Protein AF-A0A8S1DEF3-F1 (afdb_monomer)

Nearest PDB structures (foldseek):
  5ub5-assembly1_A  TM=9.693E-01  e=1.021E-21  Homo sapiens
  5f87-assembly3_C  TM=9.784E-01  e=9.585E-20  Drosophila melanogaster

Mean predicted aligned error: 12.27 Å

InterPro domains:
  IPR006598 Glycosyl transferase CAP10 domain [PF05686] (57-212)
  IPR006598 Glycosyl transferase CAP10 domain [SM00672] (93-220)
  IPR051091 Protein O-Glucosyltransferase/Glycosyltransferase 90 [PTHR12203] (59-214)

Organism: NCBI:txid197152

Solvent-accessible surface area (backbone atoms only — not comparable to full-atom values): 13827 Å² total; per-residue (Å²): 140,87,81,90,88,88,79,89,82,85,79,80,74,74,80,76,71,79,81,70,93,66,95,72,88,79,83,82,79,81,92,79,94,74,87,79,80,84,75,82,94,71,74,60,65,69,52,49,52,57,45,53,59,48,53,76,56,30,38,45,36,36,32,53,90,47,40,81,46,64,55,89,76,60,97,48,58,49,32,52,52,20,44,45,60,53,49,66,71,48,26,78,81,46,71,73,46,72,49,29,41,30,80,62,89,68,61,75,24,48,59,96,48,75,89,42,86,35,33,19,57,49,78,61,93,60,39,52,40,41,75,45,87,54,24,33,54,51,22,41,29,70,64,42,92,95,28,76,80,20,37,37,40,40,75,57,50,52,51,56,50,50,58,51,45,68,76,48,44,77,91,74,49,74,91,45,50,77,46,80,45,52,84,87,54,75,86,54,48,66,57,35,53,44,13,73,78,37,57,79,56,24,50,34,50,78,45,87,55,98,82,68,84,72,88,77,82,75,81,131

Sequence (220 aa):
MGQVSAADGGSTRCVRAVSCFGQLLVVPPGRGQGRPAALPRRNLQGNAQRCRTKLLRGTKYQIIGHKVYRQKECMFPGRCSGIEHYLKKVAKKLPDLEMVVNVRDWPQALKRFDRLPVLSFSKTSDYWDISYPAWAFWEGGPAIQLYPRGLGRWGELRRSLQDAAQRWPWDAKHRRAFFRGSRTSAERDALVLLSRARSDLVDAAYTKNQAWKSPKVGTP

Structure (mmCIF, N/CA/C/O backbone):
data_AF-A0A8S1DEF3-F1
#
_entry.id   AF-A0A8S1DEF3-F1
#
loop_
_atom_site.group_PDB
_atom_site.id
_atom_site.type_symbol
_atom_site.label_atom_id
_atom_site.label_alt_id
_atom_site.label_comp_id
_atom_site.label_asym_id
_atom_site.label_entity_id
_atom_site.label_seq_id
_atom_site.pdbx_PDB_ins_code
_atom_site.Cartn_x
_atom_site.Cartn_y
_atom_site.Cartn_z
_atom_site.occupancy
_atom_site.B_iso_or_equiv
_atom_site.auth_seq_id
_atom_site.auth_comp_id
_atom_site.auth_asym_id
_atom_site.auth_atom_id
_atom_site.pdbx_PDB_model_num
ATOM 1 N N . MET A 1 1 ? -54.244 -34.108 9.797 1.00 33.00 1 MET A N 1
ATOM 2 C CA . MET A 1 1 ? -53.210 -34.892 9.080 1.00 33.00 1 MET A CA 1
ATOM 3 C C . MET A 1 1 ? -52.303 -33.895 8.367 1.00 33.00 1 MET A C 1
ATOM 5 O O . MET A 1 1 ? -52.847 -33.085 7.643 1.00 33.00 1 MET A O 1
ATOM 9 N N . GLY A 1 2 ? -50.993 -33.782 8.549 1.00 30.97 2 GLY A N 1
ATOM 10 C CA . GLY A 1 2 ? -50.013 -34.487 9.368 1.00 30.97 2 GLY A CA 1
ATOM 11 C C . GLY A 1 2 ? -48.854 -33.534 9.719 1.00 30.97 2 GLY A C 1
ATOM 12 O O . GLY A 1 2 ? -48.809 -32.393 9.268 1.00 30.97 2 GLY A O 1
ATOM 13 N N . GLN A 1 3 ? -47.985 -34.017 10.598 1.00 23.62 3 GLN A N 1
ATOM 14 C CA . GLN A 1 3 ? -46.931 -33.335 11.354 1.00 23.62 3 GLN A CA 1
ATOM 15 C C . GLN A 1 3 ? -45.562 -33.273 10.634 1.00 23.62 3 GLN A C 1
ATOM 17 O O . GLN A 1 3 ? -45.260 -34.186 9.879 1.00 23.62 3 GLN A O 1
ATOM 22 N N . VAL A 1 4 ? -44.749 -32.256 11.009 1.00 25.66 4 VAL A N 1
ATOM 23 C CA . VAL A 1 4 ? -43.276 -32.244 11.292 1.00 25.66 4 VAL A CA 1
ATOM 24 C C . VAL A 1 4 ? -42.331 -32.637 10.121 1.00 25.66 4 VAL A C 1
ATOM 26 O O . VAL A 1 4 ? -42.489 -33.672 9.501 1.00 25.66 4 VAL A O 1
ATOM 29 N N . SER A 1 5 ? -41.309 -31.856 9.736 1.00 25.52 5 SER A N 1
ATOM 30 C CA . SER A 1 5 ? -40.072 -31.638 10.507 1.00 25.52 5 SER A CA 1
ATOM 31 C C . SER A 1 5 ? -39.182 -30.507 9.965 1.00 25.52 5 SER A C 1
ATOM 33 O O . SER A 1 5 ? -39.206 -30.181 8.781 1.00 25.52 5 SER A O 1
ATOM 35 N N . ALA A 1 6 ? -38.366 -29.963 10.869 1.00 27.77 6 ALA A N 1
ATOM 36 C CA . ALA A 1 6 ? -37.353 -28.931 10.676 1.00 27.77 6 ALA A CA 1
ATOM 37 C C . ALA A 1 6 ? -35.950 -29.514 10.395 1.00 27.77 6 ALA A C 1
ATOM 39 O O . ALA A 1 6 ? -35.641 -30.620 10.831 1.00 27.77 6 ALA A O 1
ATOM 40 N N . ALA A 1 7 ? -35.092 -28.712 9.756 1.00 26.00 7 ALA A N 1
ATOM 41 C CA . ALA A 1 7 ? -33.627 -28.700 9.903 1.00 26.00 7 ALA A CA 1
ATOM 42 C C . ALA A 1 7 ? -33.130 -27.317 9.416 1.00 26.00 7 ALA A C 1
ATOM 44 O O . ALA A 1 7 ? -33.398 -26.936 8.281 1.00 26.00 7 ALA A O 1
ATOM 45 N N . ASP A 1 8 ? -32.739 -26.416 10.326 1.00 26.48 8 ASP A N 1
ATOM 46 C CA . ASP A 1 8 ? -31.346 -26.091 10.710 1.00 26.48 8 ASP A CA 1
ATOM 47 C C . ASP A 1 8 ? -30.481 -25.569 9.541 1.00 26.48 8 ASP A C 1
ATOM 49 O O . ASP A 1 8 ? -30.391 -26.185 8.492 1.00 26.48 8 ASP A O 1
ATOM 53 N N . GLY A 1 9 ? -29.759 -24.450 9.596 1.00 27.89 9 GLY A N 1
ATOM 54 C CA . GLY A 1 9 ? -29.326 -23.616 10.711 1.00 27.89 9 GLY A CA 1
ATOM 55 C C . GLY A 1 9 ? -28.159 -22.750 10.212 1.00 27.89 9 GLY A C 1
ATOM 56 O O . GLY A 1 9 ? -26.991 -23.083 10.390 1.00 27.89 9 GLY A O 1
ATOM 57 N N . GLY A 1 10 ? -28.456 -21.640 9.530 1.00 26.00 10 GLY A N 1
ATOM 58 C CA . GLY A 1 10 ? -27.458 -20.698 9.007 1.00 26.00 10 GLY A CA 1
ATOM 59 C C . GLY A 1 10 ? -27.145 -19.585 10.005 1.00 26.00 10 GLY A C 1
ATOM 60 O O . GLY A 1 10 ? -27.584 -18.452 9.835 1.00 26.00 10 GLY A O 1
ATOM 61 N N . SER A 1 11 ? -26.412 -19.896 11.077 1.00 28.06 11 SER A N 1
ATOM 62 C CA . SER A 1 11 ? -25.974 -18.890 12.052 1.00 28.06 11 SER A CA 1
ATOM 63 C C . SER A 1 11 ? -24.926 -17.958 11.433 1.00 28.06 11 SER A C 1
ATOM 65 O O . SER A 1 11 ? -23.735 -18.278 11.375 1.00 28.06 11 SER A O 1
ATOM 67 N N . THR A 1 12 ? -25.353 -16.765 11.020 1.00 27.52 12 THR A N 1
ATOM 68 C CA . THR A 1 12 ? -24.474 -15.611 10.803 1.00 27.52 12 THR A CA 1
ATOM 69 C C . THR A 1 12 ? -23.837 -15.253 12.145 1.00 27.52 12 THR A C 1
ATOM 71 O O . THR A 1 12 ? -24.370 -14.461 12.923 1.00 27.52 12 THR A O 1
ATOM 74 N N . ARG A 1 13 ? -22.704 -15.883 12.478 1.00 26.70 13 ARG A N 1
ATOM 75 C CA . ARG A 1 13 ? -21.939 -15.551 13.685 1.00 26.70 13 ARG A CA 1
ATOM 76 C C . ARG A 1 13 ? -21.392 -14.136 13.544 1.00 26.70 13 ARG A C 1
ATOM 78 O O . ARG A 1 13 ? -20.306 -13.921 13.008 1.00 26.70 13 ARG A O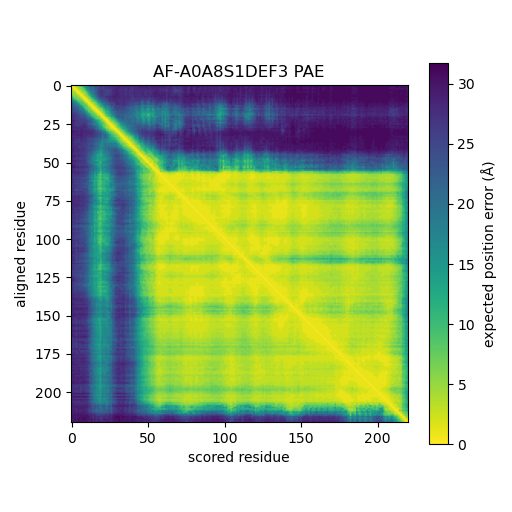 1
ATOM 85 N N . CYS A 1 14 ? -22.136 -13.176 14.084 1.00 23.80 14 CYS A N 1
ATOM 86 C CA . CYS A 1 14 ? -21.617 -11.876 14.469 1.00 23.80 14 CYS A CA 1
ATOM 87 C C . CYS A 1 14 ? -20.378 -12.129 15.337 1.00 23.80 14 CYS A C 1
ATOM 89 O O . CYS A 1 14 ? -20.470 -12.720 16.416 1.00 23.80 14 CYS A O 1
ATOM 91 N N . VAL A 1 15 ? -19.201 -11.737 14.851 1.00 28.67 15 VAL A N 1
ATOM 92 C CA . VAL A 1 15 ? -17.966 -11.793 15.633 1.00 28.67 15 VAL A CA 1
ATOM 93 C C . VAL A 1 15 ? -18.151 -10.834 16.808 1.00 28.67 15 VAL A C 1
ATOM 95 O O . VAL A 1 15 ? -17.972 -9.629 16.665 1.00 28.67 15 VAL A O 1
ATOM 98 N N . ARG A 1 16 ? -18.557 -11.352 17.975 1.00 26.27 16 ARG A N 1
ATOM 99 C CA . ARG A 1 16 ? -18.577 -10.581 19.223 1.00 26.27 16 ARG A CA 1
ATOM 100 C C . ARG A 1 16 ? -17.136 -10.188 19.539 1.00 26.27 16 ARG A C 1
ATOM 102 O O . ARG A 1 16 ? -16.334 -11.018 19.968 1.00 26.27 16 ARG A O 1
ATOM 109 N N . ALA A 1 17 ? -16.799 -8.925 19.293 1.00 35.16 17 ALA A N 1
ATOM 110 C CA . ALA A 1 17 ? -15.569 -8.331 19.781 1.00 35.16 17 ALA A CA 1
ATOM 111 C C . ALA A 1 17 ? -15.621 -8.353 21.315 1.00 35.16 17 ALA A C 1
ATOM 113 O O . ALA A 1 17 ? -16.442 -7.683 21.936 1.00 35.16 17 ALA A O 1
ATOM 114 N N . VAL A 1 18 ? -14.783 -9.186 21.933 1.00 39.06 18 VAL A N 1
ATOM 115 C CA . VAL A 1 18 ? -14.575 -9.161 23.384 1.00 39.06 18 VAL A CA 1
ATOM 116 C C . VAL A 1 18 ? -13.948 -7.809 23.711 1.00 39.06 18 VAL A C 1
ATOM 118 O O . VAL A 1 18 ? -12.804 -7.565 23.327 1.00 39.06 18 VAL A O 1
ATOM 121 N N . SER A 1 19 ? -14.720 -6.934 24.357 1.00 41.88 19 SER A N 1
ATOM 122 C CA . SER A 1 19 ? -14.259 -5.621 24.799 1.00 41.88 19 SER A CA 1
ATOM 123 C C . SER A 1 19 ? -13.164 -5.785 25.851 1.00 41.88 19 SER A C 1
ATOM 125 O O . SER A 1 19 ? -13.357 -6.442 26.876 1.00 41.88 19 SER A O 1
ATOM 127 N N . CYS A 1 20 ? -12.000 -5.205 25.576 1.00 47.12 20 CYS A N 1
ATOM 128 C CA . CYS A 1 20 ? -10.849 -5.205 26.461 1.00 47.12 20 CYS A CA 1
ATOM 129 C C . CYS A 1 20 ? -10.747 -3.819 27.111 1.00 47.12 20 CYS A C 1
ATOM 131 O O . CYS A 1 20 ? -9.929 -2.995 26.695 1.00 47.12 20 CYS A O 1
ATOM 133 N N . PHE A 1 21 ? -11.586 -3.517 28.104 1.00 41.53 21 PHE A N 1
ATOM 134 C CA . PHE A 1 21 ? -11.457 -2.270 28.864 1.00 41.53 21 PHE A CA 1
ATOM 135 C C . PHE A 1 21 ? -10.151 -2.287 29.683 1.00 41.53 21 PHE A C 1
ATOM 137 O O . PHE A 1 21 ? -10.065 -2.898 30.742 1.00 41.53 21 PHE A O 1
ATOM 144 N N . GLY A 1 22 ? -9.122 -1.623 29.155 1.00 39.44 22 GLY A N 1
ATOM 145 C CA . GLY A 1 22 ? -7.938 -1.149 29.873 1.00 39.44 22 GLY A CA 1
ATOM 146 C C . GLY A 1 22 ? -7.908 0.380 29.796 1.00 39.44 22 GLY A C 1
ATOM 147 O O . GLY A 1 22 ? -8.378 0.933 28.8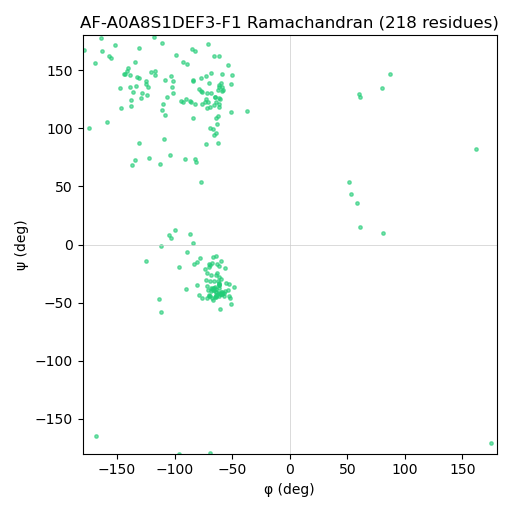03 1.00 39.44 22 GLY A O 1
ATOM 148 N N . GLN A 1 23 ? -7.420 1.033 30.857 1.00 37.50 23 GLN A N 1
ATOM 149 C CA . GLN A 1 23 ? -7.458 2.485 31.102 1.00 37.50 23 GLN A CA 1
ATOM 150 C C . GLN A 1 23 ? -7.273 3.346 29.838 1.00 37.50 23 GLN A C 1
ATOM 152 O O . GLN A 1 23 ? -6.190 3.395 29.259 1.00 37.50 23 GLN A O 1
ATOM 157 N N . LEU A 1 24 ? -8.320 4.089 29.470 1.00 35.09 24 LEU A N 1
ATOM 158 C CA . LEU A 1 24 ? -8.182 5.342 28.732 1.00 35.09 24 LEU A CA 1
ATOM 159 C C . LEU A 1 24 ? -8.375 6.501 29.705 1.00 35.09 24 LEU A C 1
ATOM 161 O O . LEU A 1 24 ? -9.294 6.492 30.523 1.00 35.09 24 LEU A O 1
ATOM 165 N N . LEU A 1 25 ? -7.504 7.501 29.592 1.00 31.77 25 LEU A N 1
ATOM 166 C CA . LEU A 1 25 ? -7.674 8.784 30.257 1.00 31.77 25 LEU A CA 1
ATOM 167 C C . LEU A 1 25 ? -8.847 9.525 29.608 1.00 31.77 25 LEU A C 1
ATOM 169 O O . LEU A 1 25 ? -8.824 9.836 28.417 1.00 31.77 25 LEU A O 1
ATOM 173 N N . VAL A 1 26 ? -9.868 9.795 30.415 1.00 34.59 26 VAL A N 1
ATOM 174 C CA . VAL A 1 26 ? -10.924 10.762 30.121 1.00 34.59 26 VAL A CA 1
ATOM 175 C C . VAL A 1 26 ? -10.308 12.154 30.261 1.00 34.59 26 VAL A C 1
ATOM 177 O O . VAL A 1 26 ? -9.752 12.466 31.309 1.00 34.59 26 VAL A O 1
ATOM 180 N N . VAL A 1 27 ? -10.404 12.996 29.231 1.00 32.62 27 VAL A N 1
ATOM 181 C CA . VAL A 1 27 ? -10.262 14.451 29.401 1.00 32.62 27 VAL A CA 1
ATOM 182 C C . VAL A 1 27 ? -11.645 14.954 29.820 1.00 32.62 27 VAL A C 1
ATOM 184 O O . VAL A 1 27 ? -12.566 14.869 29.002 1.00 32.62 27 VAL A O 1
ATOM 187 N N . PRO A 1 28 ? -11.856 15.382 31.077 1.00 29.25 28 PRO A N 1
ATOM 188 C CA . PRO A 1 28 ? -13.189 15.727 31.542 1.00 29.25 28 PRO A CA 1
ATOM 189 C C . PRO A 1 28 ? -13.540 17.165 31.149 1.00 29.25 28 PRO A C 1
ATOM 191 O O . PRO A 1 28 ? -12.714 18.064 31.311 1.00 29.25 28 PRO A O 1
ATOM 194 N N . PRO A 1 29 ? -14.794 17.426 30.760 1.00 30.48 29 PRO A N 1
ATOM 195 C CA . PRO A 1 29 ? -15.448 18.671 31.096 1.00 30.48 29 PRO A CA 1
ATOM 196 C C . PRO A 1 29 ? -16.498 18.402 32.181 1.00 30.48 29 PRO A C 1
ATOM 198 O O . PRO A 1 29 ? -17.377 17.566 32.005 1.00 30.48 29 PRO A O 1
ATOM 201 N N . GLY A 1 30 ? -16.426 19.159 33.276 1.00 32.06 30 GLY A N 1
ATOM 202 C CA . GLY A 1 30 ? -17.581 19.421 34.137 1.00 32.06 30 GLY A CA 1
ATOM 203 C C . GLY A 1 30 ? -17.971 18.326 35.135 1.00 32.06 30 GLY A C 1
ATOM 204 O O . GLY A 1 30 ? -18.046 17.142 34.835 1.00 32.06 30 GLY A O 1
ATOM 205 N N . ARG A 1 31 ? -18.230 18.769 36.366 1.00 38.50 31 ARG A N 1
ATOM 206 C CA . ARG A 1 31 ? -18.641 17.978 37.531 1.00 38.50 31 ARG A CA 1
ATOM 207 C C . ARG A 1 31 ? -19.963 17.235 37.293 1.00 38.50 31 ARG A C 1
ATOM 209 O O . ARG A 1 31 ? -20.927 17.826 36.827 1.00 38.50 31 ARG A O 1
ATOM 216 N N . GLY A 1 32 ? -20.025 15.990 37.759 1.00 32.69 32 GLY A N 1
ATOM 217 C CA . GLY A 1 32 ? -21.261 15.235 37.967 1.00 32.69 32 GLY A CA 1
ATOM 218 C C . GLY A 1 32 ? -20.946 13.904 38.643 1.00 32.69 32 GLY A C 1
ATOM 219 O O . GLY A 1 32 ? -20.442 12.988 38.002 1.00 32.69 32 GLY A O 1
ATOM 220 N N . GLN A 1 33 ? -21.158 13.819 39.959 1.00 38.47 33 GLN A N 1
ATOM 221 C CA . GLN A 1 33 ? -20.938 12.602 40.740 1.00 38.47 33 GLN A CA 1
ATOM 222 C C . GLN A 1 33 ? -22.079 11.607 40.499 1.00 38.47 33 GLN A C 1
ATOM 224 O O . GLN A 1 33 ? -23.230 11.888 40.813 1.00 38.47 33 GLN A O 1
ATOM 229 N N . GLY A 1 34 ? -21.740 10.419 40.005 1.00 33.19 34 GLY A N 1
ATOM 230 C CA . GLY A 1 34 ? -22.589 9.231 40.036 1.00 33.19 34 GLY A CA 1
ATOM 231 C C . GLY A 1 34 ? -21.692 8.005 40.180 1.00 33.19 34 GLY A C 1
ATOM 232 O O . GLY A 1 34 ? -20.826 7.772 39.339 1.00 33.19 34 GLY A O 1
ATOM 233 N N . ARG A 1 35 ? -21.828 7.257 41.282 1.00 33.62 35 ARG A N 1
ATOM 234 C CA . ARG A 1 35 ? -21.048 6.032 41.530 1.00 33.62 35 ARG A CA 1
ATOM 235 C C . ARG A 1 35 ? -21.419 4.965 40.486 1.00 33.62 35 ARG A C 1
ATOM 237 O O . ARG A 1 35 ? -22.603 4.655 40.374 1.00 33.62 35 ARG A O 1
ATOM 244 N N . PRO A 1 36 ? -20.464 4.358 39.758 1.00 35.62 36 PRO A N 1
ATOM 245 C CA . PRO A 1 36 ? -20.787 3.260 38.859 1.00 35.62 36 PRO A CA 1
ATOM 246 C C . PRO A 1 36 ? -21.004 1.964 39.651 1.00 35.62 36 PRO A C 1
ATOM 248 O O . PRO A 1 36 ? -20.204 1.599 40.515 1.00 35.62 36 PRO A O 1
ATOM 251 N N . ALA A 1 37 ? -22.098 1.268 39.339 1.00 33.44 37 ALA A N 1
ATOM 252 C CA . ALA A 1 37 ? -22.408 -0.057 39.857 1.00 33.44 37 ALA A CA 1
ATOM 253 C C . ALA A 1 37 ? -21.327 -1.075 39.446 1.00 33.44 37 ALA A C 1
ATOM 255 O O . ALA A 1 37 ? -20.882 -1.109 38.296 1.00 33.44 37 ALA A O 1
ATOM 256 N N . ALA A 1 38 ? -20.896 -1.907 40.397 1.00 34.69 38 ALA A N 1
ATOM 257 C CA . ALA A 1 38 ? -19.871 -2.921 40.180 1.00 34.69 38 ALA A CA 1
ATOM 258 C C . ALA A 1 38 ? -20.413 -4.079 39.321 1.00 34.69 38 ALA A C 1
ATOM 260 O O . ALA A 1 38 ? -21.329 -4.792 39.725 1.00 34.69 38 ALA A O 1
ATOM 261 N N . LEU A 1 39 ? -19.820 -4.285 38.141 1.00 37.31 39 LEU A N 1
ATOM 262 C CA . LEU A 1 39 ? -20.072 -5.456 37.296 1.00 37.31 39 LEU A CA 1
ATOM 263 C C . LEU A 1 39 ? -19.425 -6.723 37.900 1.00 37.31 39 LEU A C 1
ATOM 265 O O . LEU A 1 39 ? -18.334 -6.645 38.477 1.00 37.31 39 LEU A O 1
ATOM 269 N N . PRO A 1 40 ? -20.058 -7.904 37.755 1.00 36.00 40 PRO A N 1
ATOM 270 C CA . PRO A 1 40 ? -19.627 -9.128 38.420 1.00 36.00 40 PRO A CA 1
ATOM 271 C C . PRO A 1 40 ? -18.281 -9.639 37.882 1.00 36.00 40 PRO A C 1
ATOM 273 O O . PRO A 1 40 ? -18.075 -9.811 36.679 1.00 36.00 40 PRO A O 1
ATOM 276 N N . ARG A 1 41 ? -17.358 -9.934 38.807 1.00 39.09 41 ARG A N 1
ATOM 277 C CA . ARG A 1 41 ? -16.034 -10.514 38.541 1.00 39.09 41 ARG A CA 1
ATOM 278 C C . ARG A 1 41 ? -16.154 -11.996 38.154 1.00 39.09 41 ARG A C 1
ATOM 280 O O . ARG A 1 41 ? -16.010 -12.867 39.005 1.00 39.09 41 ARG A O 1
ATOM 287 N N . ARG A 1 42 ? -16.376 -12.315 36.876 1.00 42.50 42 ARG A N 1
ATOM 288 C CA . ARG A 1 42 ? -16.127 -13.669 36.335 1.00 42.50 42 ARG A CA 1
ATOM 289 C C . ARG A 1 42 ? -15.261 -13.599 35.069 1.00 42.50 42 ARG A C 1
ATOM 291 O O . ARG A 1 42 ? -15.532 -12.820 34.165 1.00 42.50 42 ARG A O 1
ATOM 298 N N . ASN A 1 43 ? -14.202 -14.416 35.034 1.00 42.28 43 ASN A N 1
ATOM 299 C CA . ASN A 1 43 ? -13.283 -14.661 33.906 1.00 42.28 43 ASN A CA 1
ATOM 300 C C . ASN A 1 43 ? -12.512 -13.461 33.306 1.00 42.28 43 ASN A C 1
ATOM 302 O O . ASN A 1 43 ? -12.210 -13.416 32.112 1.00 42.28 43 ASN A O 1
ATOM 306 N N . LEU A 1 44 ? -12.109 -12.502 34.144 1.00 42.88 44 LEU A N 1
ATOM 307 C CA . LEU A 1 44 ? -11.299 -11.355 33.709 1.00 42.88 44 LEU A CA 1
ATOM 308 C C . LEU A 1 44 ? -9.855 -11.731 33.314 1.00 42.88 44 LEU A C 1
ATOM 310 O O . LEU A 1 44 ? -9.313 -11.111 32.406 1.00 42.88 44 LEU A O 1
ATOM 314 N N . GLN A 1 45 ? -9.235 -12.752 33.918 1.00 42.75 45 GLN A N 1
ATOM 315 C CA . GLN A 1 45 ? -7.810 -13.066 33.693 1.00 42.75 45 GLN A CA 1
ATOM 316 C C . GLN A 1 45 ? -7.506 -13.673 32.313 1.00 42.75 45 GLN A C 1
ATOM 318 O O . GLN A 1 45 ? -6.596 -13.198 31.632 1.00 42.75 45 GLN A O 1
ATOM 323 N N . GLY A 1 46 ? -8.290 -14.653 31.846 1.00 43.25 46 GLY A N 1
ATOM 324 C CA . GLY A 1 46 ? -8.103 -15.246 30.512 1.00 43.25 46 GLY A CA 1
ATOM 325 C C . GLY A 1 46 ? -8.385 -14.256 29.375 1.00 43.25 46 GLY A C 1
ATOM 326 O O . GLY A 1 46 ? -7.652 -14.197 28.385 1.00 43.25 46 GLY A O 1
ATOM 327 N N . ASN A 1 47 ? -9.400 -13.405 29.553 1.00 53.09 47 ASN A N 1
ATOM 328 C CA . ASN A 1 47 ? -9.714 -12.341 28.605 1.00 53.09 47 ASN A CA 1
ATOM 329 C C . ASN A 1 47 ? -8.645 -11.245 28.619 1.00 53.09 47 ASN A C 1
ATOM 331 O O . ASN A 1 47 ? -8.176 -10.865 27.550 1.00 53.09 47 ASN A O 1
ATOM 335 N N . ALA A 1 48 ? -8.185 -10.799 29.791 1.00 52.16 48 ALA A N 1
ATOM 336 C CA . ALA A 1 48 ? -7.137 -9.787 29.907 1.00 52.16 48 ALA A CA 1
ATOM 337 C C . ALA A 1 48 ? -5.816 -10.237 29.267 1.00 52.16 48 ALA A C 1
ATOM 339 O O . ALA A 1 48 ? -5.209 -9.462 28.528 1.00 52.16 48 ALA A O 1
ATOM 340 N N . GLN A 1 49 ? -5.397 -11.493 29.461 1.00 54.41 49 GLN A N 1
ATOM 341 C CA . GLN A 1 49 ? -4.179 -12.020 28.840 1.00 54.41 49 GLN A CA 1
ATOM 342 C C . GLN A 1 49 ? -4.306 -12.083 27.312 1.00 54.41 49 GLN A C 1
ATOM 344 O O . GLN A 1 49 ? -3.430 -11.610 26.583 1.00 54.41 49 GLN A O 1
ATOM 349 N N . ARG A 1 50 ? -5.440 -12.578 26.801 1.00 54.62 50 ARG A N 1
ATOM 350 C CA . ARG A 1 50 ? -5.708 -12.627 25.357 1.00 54.62 50 ARG A CA 1
ATOM 351 C C . ARG A 1 50 ? -5.795 -11.221 24.751 1.00 54.62 50 ARG A C 1
ATOM 353 O O . ARG A 1 50 ? -5.259 -10.983 23.674 1.00 54.62 50 ARG A O 1
ATOM 360 N N . CYS A 1 51 ? -6.388 -10.263 25.453 1.00 54.66 51 CYS A N 1
ATOM 361 C CA . CYS A 1 51 ? -6.391 -8.848 25.082 1.00 54.66 51 CYS A CA 1
ATOM 362 C C . CYS A 1 51 ? -4.976 -8.249 25.040 1.00 54.66 51 CYS A C 1
ATOM 364 O O . CYS A 1 51 ? -4.616 -7.579 24.072 1.00 54.66 51 CYS A O 1
ATOM 366 N N . ARG A 1 52 ? -4.142 -8.551 26.041 1.00 58.31 52 ARG A N 1
ATOM 367 C CA . ARG A 1 52 ? -2.753 -8.082 26.130 1.00 58.31 52 ARG A CA 1
ATOM 368 C C . ARG A 1 52 ? -1.892 -8.628 24.990 1.00 58.31 52 ARG A C 1
ATOM 370 O O . ARG A 1 52 ? -1.152 -7.871 24.375 1.00 58.31 52 ARG A O 1
ATOM 377 N N . THR A 1 53 ? -2.059 -9.900 24.620 1.00 60.34 53 THR A N 1
ATOM 378 C CA . THR A 1 53 ? -1.363 -10.480 23.452 1.00 60.34 53 THR A CA 1
ATOM 379 C C . THR A 1 53 ? -1.792 -9.870 22.115 1.00 60.34 53 THR A C 1
ATOM 381 O O . THR A 1 53 ? -0.965 -9.767 21.211 1.00 60.34 53 THR A O 1
ATOM 384 N N . LYS A 1 54 ? -3.051 -9.422 21.977 1.00 59.09 54 LYS A N 1
ATOM 385 C CA . LYS A 1 54 ? -3.523 -8.716 20.772 1.00 59.09 54 LYS A CA 1
ATOM 386 C C . LYS A 1 54 ? -2.898 -7.325 20.660 1.00 59.09 54 LYS A C 1
ATOM 388 O O . LYS A 1 54 ? -2.446 -6.960 19.583 1.00 59.09 54 LYS A O 1
ATOM 393 N N . LEU A 1 55 ? -2.821 -6.584 21.768 1.00 61.09 55 LEU A N 1
ATOM 394 C CA . LEU A 1 55 ? -2.200 -5.252 21.832 1.00 61.09 55 LEU A CA 1
ATOM 395 C C . LEU A 1 55 ? -0.719 -5.252 21.425 1.00 61.09 55 LEU A C 1
ATOM 397 O O . LEU A 1 55 ? -0.241 -4.281 20.856 1.00 61.09 55 LEU A O 1
ATOM 401 N N . LEU A 1 56 ? 0.001 -6.357 21.639 1.00 75.00 56 LEU A N 1
ATOM 402 C CA . LEU A 1 56 ? 1.390 -6.498 21.181 1.00 75.00 56 LEU A CA 1
ATOM 403 C C . LEU A 1 56 ? 1.527 -6.611 19.650 1.00 75.00 56 LEU A C 1
ATOM 405 O O . LEU A 1 56 ? 2.621 -6.432 19.116 1.00 75.00 56 LEU A O 1
ATOM 409 N N . ARG A 1 57 ? 0.437 -6.913 18.934 1.00 83.75 57 ARG A N 1
ATOM 410 C CA . ARG A 1 57 ? 0.436 -7.213 17.492 1.00 83.75 57 ARG A CA 1
ATOM 411 C C . ARG A 1 57 ? -0.069 -6.057 16.622 1.00 83.75 57 ARG A C 1
ATOM 413 O O . ARG A 1 57 ? -0.203 -6.220 15.415 1.00 83.75 57 ARG A O 1
ATOM 420 N N . GLY A 1 58 ? -0.344 -4.889 17.197 1.00 93.50 58 GLY A N 1
ATOM 421 C CA . GLY A 1 58 ? -0.778 -3.720 16.435 1.00 93.50 58 GLY A CA 1
ATOM 422 C C . GLY A 1 58 ? -1.145 -2.532 17.315 1.00 93.50 58 GLY A C 1
ATOM 423 O O . GLY A 1 58 ? -0.911 -2.522 18.516 1.00 93.50 58 GLY A O 1
ATOM 424 N N . THR A 1 59 ? -1.729 -1.513 16.702 1.00 95.94 59 THR A N 1
ATOM 425 C CA . THR A 1 59 ? -2.235 -0.318 17.373 1.00 95.94 59 THR A CA 1
ATOM 426 C C . THR A 1 59 ? -3.720 -0.495 17.666 1.00 95.94 59 THR A C 1
ATOM 428 O O . THR A 1 59 ? -4.515 -0.733 16.756 1.00 95.94 59 THR A O 1
ATOM 431 N N . LYS A 1 60 ? -4.115 -0.379 18.936 1.00 95.69 60 LYS A N 1
ATOM 432 C CA . LYS A 1 60 ? -5.522 -0.397 19.339 1.00 95.69 60 LYS A CA 1
ATOM 433 C C . LYS A 1 60 ? -6.232 0.886 18.924 1.00 95.69 60 LYS A C 1
ATOM 435 O O . LYS A 1 60 ? -5.784 1.990 19.244 1.00 95.69 60 LYS A O 1
ATOM 440 N N . TYR A 1 61 ? -7.375 0.695 18.279 1.00 97.31 61 TYR A N 1
ATOM 441 C CA . TYR A 1 61 ? -8.368 1.714 17.982 1.00 97.31 61 TYR A CA 1
ATOM 442 C C . TYR A 1 61 ? -9.702 1.335 18.616 1.00 97.31 61 TYR A C 1
ATOM 444 O O . TYR A 1 61 ? -10.045 0.157 18.727 1.00 97.31 61 TYR A O 1
ATOM 452 N N . GLN A 1 62 ? -10.467 2.346 18.998 1.00 97.56 62 GLN A N 1
ATOM 453 C CA . GLN A 1 62 ? -11.842 2.200 19.446 1.00 97.56 62 GLN A CA 1
ATOM 454 C C . GLN A 1 62 ? -12.711 3.234 18.743 1.00 97.56 62 GLN A C 1
ATOM 456 O O . GLN A 1 62 ? -12.278 4.359 18.499 1.00 97.56 62 GLN A O 1
ATOM 461 N N . ILE A 1 63 ? -13.937 2.850 18.423 1.00 98.00 63 ILE A N 1
ATOM 462 C CA . ILE A 1 63 ? -15.000 3.781 18.066 1.00 98.00 63 ILE A CA 1
ATOM 463 C C . ILE A 1 63 ? -15.978 3.735 19.227 1.00 98.00 63 ILE A C 1
ATOM 465 O O . ILE A 1 63 ? -16.430 2.651 19.579 1.00 98.00 63 ILE A O 1
ATOM 469 N N . ILE A 1 64 ? -16.218 4.876 19.867 1.00 97.94 64 ILE A N 1
ATOM 470 C CA . ILE A 1 64 ? -17.139 4.997 21.004 1.00 97.94 64 ILE A CA 1
ATOM 471 C C . ILE A 1 64 ? -17.945 6.272 20.806 1.00 97.94 64 ILE A C 1
ATOM 473 O O . ILE A 1 64 ? -17.360 7.341 20.612 1.00 97.94 64 ILE A O 1
ATOM 477 N N . GLY A 1 65 ? -19.274 6.170 20.799 1.00 97.19 65 GLY A N 1
ATOM 478 C CA . GLY A 1 65 ? -20.156 7.313 20.558 1.00 97.19 65 GLY A CA 1
ATOM 479 C C . GLY A 1 65 ? -19.804 8.042 19.260 1.00 97.19 65 GLY A C 1
ATOM 480 O O . GLY A 1 65 ? -19.688 9.268 19.241 1.00 97.19 65 GLY A O 1
ATOM 481 N N . HIS A 1 66 ? -19.536 7.277 18.195 1.00 97.44 66 HIS A N 1
ATOM 482 C CA . HIS A 1 66 ? -19.142 7.776 16.871 1.00 97.44 66 HIS A CA 1
ATOM 483 C C . HIS A 1 66 ? -17.836 8.592 16.817 1.00 97.44 66 HIS A C 1
ATOM 485 O O . HIS A 1 66 ? -17.559 9.264 15.818 1.00 97.44 66 HIS A O 1
ATOM 491 N N . LYS A 1 67 ? -17.004 8.529 17.861 1.00 97.38 67 LYS A N 1
ATOM 492 C CA . LYS A 1 67 ? -15.682 9.166 17.914 1.00 97.38 67 LYS A CA 1
ATOM 493 C C . LYS A 1 67 ? -14.584 8.114 17.843 1.00 97.38 67 LYS A C 1
ATOM 495 O O . LYS A 1 67 ? -14.710 7.039 18.419 1.00 97.38 67 LYS A O 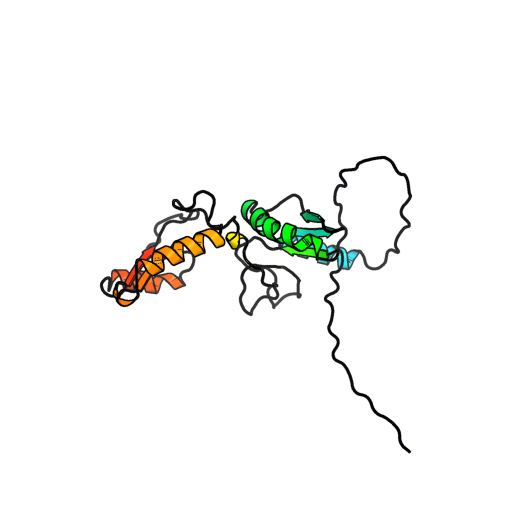1
ATOM 500 N N . VAL A 1 68 ? -13.506 8.433 17.128 1.00 97.75 68 VAL A N 1
ATOM 501 C CA . VAL A 1 68 ? -12.341 7.552 16.9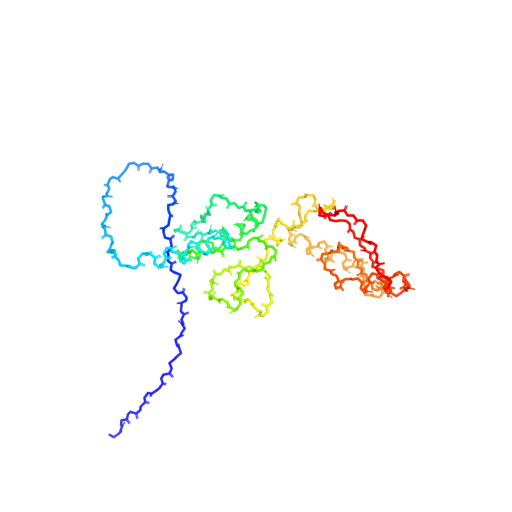74 1.00 97.75 68 VAL A CA 1
ATOM 502 C C . VAL A 1 68 ? -11.341 7.836 18.090 1.00 97.75 68 VAL A C 1
ATOM 504 O O . VAL A 1 68 ? -10.875 8.964 18.236 1.00 97.75 68 VAL A O 1
ATOM 507 N N . TYR A 1 69 ? -10.975 6.794 18.823 1.00 97.44 69 TYR A N 1
ATOM 508 C CA . TYR A 1 69 ? -9.937 6.784 19.846 1.00 97.44 69 TYR A CA 1
ATOM 509 C C . TYR A 1 69 ? -8.824 5.826 19.428 1.00 97.44 69 TYR A C 1
ATOM 511 O O . TYR A 1 69 ? -9.063 4.819 18.757 1.00 97.44 69 TYR A O 1
ATOM 519 N N . ARG A 1 70 ? -7.595 6.128 19.837 1.00 96.38 70 ARG A N 1
ATOM 520 C CA . ARG A 1 70 ? -6.402 5.326 19.558 1.00 96.38 70 ARG A CA 1
ATOM 521 C C . ARG A 1 70 ? -5.546 5.274 20.816 1.00 96.38 70 ARG A C 1
ATOM 523 O O . ARG A 1 70 ? -5.478 6.261 21.547 1.00 96.38 70 ARG A O 1
ATOM 530 N N . GLN A 1 71 ? -4.864 4.153 21.054 1.00 93.12 71 GLN A N 1
ATOM 531 C CA . GLN A 1 71 ? -3.782 4.114 22.047 1.00 93.12 71 GLN A CA 1
ATOM 532 C C . GLN A 1 71 ? -2.745 5.216 21.762 1.00 93.12 71 GLN A C 1
ATOM 534 O O . GLN A 1 71 ? -2.588 5.622 20.614 1.00 93.12 71 GLN A O 1
ATOM 539 N N . LYS A 1 72 ? -2.007 5.692 22.770 1.00 90.88 72 LYS A N 1
ATOM 540 C CA . LYS A 1 72 ? -1.081 6.828 22.608 1.00 90.88 72 LYS A CA 1
ATOM 541 C C . LYS A 1 72 ? 0.021 6.544 21.580 1.00 90.88 72 LYS A C 1
ATOM 543 O O . LYS A 1 72 ? 0.145 7.266 20.587 1.00 90.88 72 LYS A O 1
ATOM 548 N N . GLU A 1 73 ? 0.772 5.460 21.754 1.00 92.88 73 GLU A N 1
ATOM 549 C CA . GLU A 1 73 ? 1.872 5.120 20.848 1.00 92.88 73 GLU A CA 1
ATOM 550 C C . GLU A 1 73 ? 1.382 4.524 19.520 1.00 92.88 73 GLU A C 1
ATOM 552 O O . GLU A 1 73 ? 0.589 3.578 19.490 1.00 92.88 73 GLU A O 1
ATOM 557 N N . CYS A 1 74 ? 1.895 5.055 18.409 1.00 94.31 74 CYS A N 1
ATOM 558 C CA . CYS A 1 74 ? 1.838 4.421 17.094 1.00 94.31 74 CYS A CA 1
ATOM 559 C C . CYS A 1 74 ? 3.259 4.281 16.561 1.00 94.31 74 CYS A C 1
ATOM 561 O O . CYS A 1 74 ? 3.996 5.261 16.500 1.00 94.31 74 CYS A O 1
ATOM 563 N N . MET A 1 75 ? 3.619 3.068 16.142 1.00 92.94 75 MET A N 1
ATOM 564 C CA . MET A 1 75 ? 4.954 2.764 15.622 1.00 92.94 75 MET A CA 1
ATOM 565 C C . MET A 1 75 ? 5.301 3.561 14.359 1.00 92.94 75 MET A C 1
ATOM 567 O O . MET A 1 75 ? 6.451 3.934 14.164 1.00 92.94 75 MET A O 1
ATOM 571 N N . PHE A 1 76 ? 4.309 3.825 13.507 1.00 95.75 76 PHE A N 1
ATOM 572 C CA . PHE A 1 76 ? 4.477 4.570 12.262 1.00 95.75 76 PHE A CA 1
ATOM 573 C C . PHE A 1 76 ? 3.410 5.669 12.168 1.00 95.75 76 PHE A C 1
ATOM 575 O O . PHE A 1 76 ? 2.343 5.430 11.595 1.00 95.75 76 PHE A O 1
ATOM 582 N N . PRO A 1 77 ? 3.664 6.871 12.721 1.00 95.81 77 PRO A N 1
ATOM 583 C CA . PRO A 1 77 ? 2.656 7.926 12.836 1.00 95.81 77 PRO A CA 1
ATOM 584 C C . PRO A 1 77 ? 1.960 8.276 11.515 1.00 95.81 77 PRO A C 1
ATOM 586 O O . PRO A 1 77 ? 0.735 8.313 11.478 1.00 95.81 77 PRO A O 1
ATOM 589 N N . GLY A 1 78 ? 2.706 8.411 10.410 1.00 96.06 78 GLY A N 1
ATOM 590 C CA . GLY A 1 78 ? 2.115 8.681 9.091 1.00 96.06 78 GLY A CA 1
ATOM 591 C C . GLY A 1 78 ? 1.159 7.580 8.608 1.00 96.06 78 GLY A C 1
ATOM 592 O O . GLY A 1 78 ? 0.140 7.869 7.990 1.00 96.06 78 GLY A O 1
ATOM 593 N N . ARG A 1 79 ? 1.426 6.309 8.946 1.00 98.06 79 ARG A N 1
ATOM 594 C CA . ARG A 1 79 ? 0.518 5.194 8.622 1.00 98.06 79 ARG A CA 1
ATOM 595 C C . ARG A 1 79 ? -0.773 5.287 9.436 1.00 98.06 79 ARG A C 1
ATOM 597 O O . ARG A 1 79 ? -1.861 5.139 8.883 1.00 98.06 79 ARG A O 1
ATOM 604 N N . CYS A 1 80 ? -0.657 5.580 10.733 1.00 97.81 80 CYS A N 1
ATOM 605 C CA . CYS A 1 80 ? -1.811 5.799 11.606 1.00 97.81 80 CYS A CA 1
ATOM 606 C C . CYS A 1 80 ? -2.677 6.973 11.131 1.00 97.81 80 CYS A C 1
ATOM 608 O O . CYS A 1 80 ? -3.895 6.828 11.066 1.00 97.81 80 CYS A O 1
ATOM 610 N N . SER A 1 81 ? -2.073 8.089 10.720 1.00 97.75 81 SER A N 1
ATOM 611 C CA . SER A 1 81 ? -2.802 9.230 10.157 1.00 97.75 81 SER A CA 1
ATOM 612 C C . SER A 1 81 ? -3.561 8.871 8.871 1.00 97.75 81 SER A C 1
ATOM 614 O O . SER A 1 81 ? -4.734 9.225 8.727 1.00 97.75 81 SER A O 1
ATOM 616 N N . GLY A 1 82 ? -2.948 8.085 7.975 1.00 97.88 82 GLY A N 1
ATOM 617 C CA . GLY A 1 82 ? -3.613 7.560 6.776 1.00 97.88 82 GLY A CA 1
ATOM 618 C C . GLY A 1 82 ? -4.830 6.683 7.088 1.00 97.88 82 GLY A C 1
ATOM 619 O O . GLY A 1 82 ? -5.872 6.822 6.452 1.00 97.88 82 GLY A O 1
ATOM 620 N N . ILE A 1 83 ? -4.745 5.828 8.111 1.00 98.25 83 ILE A N 1
ATOM 621 C CA . ILE A 1 83 ? -5.876 5.011 8.589 1.00 98.25 83 ILE A CA 1
ATOM 622 C C . ILE A 1 83 ? -6.967 5.892 9.210 1.00 98.25 83 ILE A C 1
ATOM 624 O O . ILE A 1 83 ? -8.153 5.746 8.904 1.00 98.25 83 ILE A O 1
ATOM 628 N N . GLU A 1 84 ? -6.574 6.834 10.067 1.00 98.25 84 GLU A N 1
ATOM 629 C CA . GLU A 1 84 ? -7.491 7.731 10.767 1.00 98.25 84 GLU A CA 1
ATOM 630 C C . GLU A 1 84 ? -8.306 8.606 9.818 1.00 98.25 84 GLU A C 1
ATOM 632 O O . GLU A 1 84 ? -9.468 8.888 10.115 1.00 98.25 84 GLU A O 1
ATOM 637 N N . HIS A 1 85 ? -7.739 9.004 8.675 1.00 98.19 85 HIS A N 1
ATOM 638 C CA . HIS A 1 85 ? -8.472 9.713 7.629 1.00 98.19 85 HIS A CA 1
ATOM 639 C C . HIS A 1 85 ? -9.758 8.973 7.234 1.00 98.19 85 HIS A C 1
ATOM 641 O O . HIS A 1 85 ? -10.826 9.581 7.140 1.00 98.19 85 HIS A O 1
ATOM 647 N N . TYR A 1 86 ? -9.674 7.655 7.034 1.00 98.06 86 TYR A N 1
ATOM 648 C CA . TYR A 1 86 ? -10.825 6.836 6.664 1.00 98.06 86 TYR A CA 1
ATOM 649 C C . TYR A 1 86 ? -11.712 6.517 7.863 1.00 98.06 86 TYR A C 1
ATOM 651 O O . TYR A 1 86 ? -12.928 6.667 7.756 1.00 98.06 86 TYR A O 1
ATOM 659 N N . LEU A 1 87 ? -11.135 6.157 9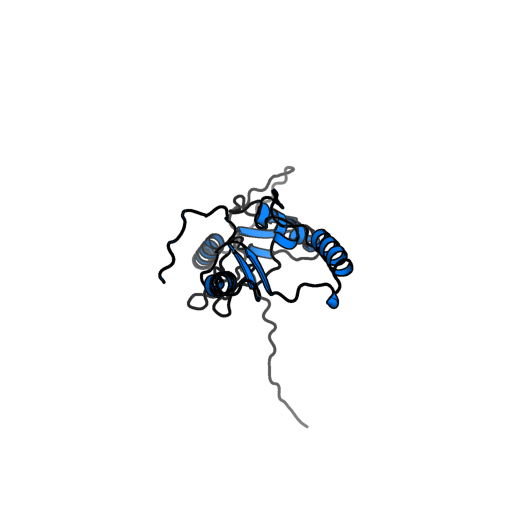.016 1.00 97.75 87 LEU A N 1
ATOM 660 C CA . LEU A 1 87 ? -11.917 5.869 10.225 1.00 97.75 87 LEU A CA 1
ATOM 661 C C . LEU A 1 87 ? -12.804 7.054 10.621 1.00 97.75 87 LEU A C 1
ATOM 663 O O . LEU A 1 87 ? -13.990 6.868 10.873 1.00 97.75 87 LEU A O 1
ATOM 667 N N . LYS A 1 88 ? -12.274 8.284 10.595 1.00 97.69 88 LYS A N 1
ATOM 668 C CA . LYS A 1 88 ? -13.036 9.505 10.916 1.00 97.69 88 LYS A CA 1
ATOM 669 C C . LYS A 1 88 ? -14.208 9.737 9.953 1.00 97.69 88 LYS A C 1
ATOM 671 O O . LYS A 1 88 ? -15.243 10.246 10.375 1.00 97.69 88 LYS A O 1
ATOM 676 N N . LYS A 1 89 ? -14.085 9.329 8.683 1.00 97.12 89 LYS A N 1
ATOM 677 C CA . LYS A 1 89 ? -15.166 9.431 7.685 1.00 97.12 89 LYS A CA 1
ATOM 678 C C . LYS A 1 89 ? -16.301 8.442 7.934 1.00 97.12 89 LYS A C 1
ATOM 680 O O . LYS A 1 89 ? -17.457 8.777 7.687 1.00 97.12 89 LYS A O 1
ATOM 685 N N . VAL A 1 90 ? -15.985 7.236 8.407 1.00 97.25 90 VAL A N 1
ATOM 686 C CA . VAL A 1 90 ? -16.982 6.169 8.595 1.00 97.25 90 VAL A CA 1
ATOM 687 C C . VAL A 1 90 ? -17.519 6.073 10.023 1.00 97.25 90 VAL A C 1
ATOM 689 O O . VAL A 1 90 ? -18.607 5.540 10.209 1.00 97.25 90 VAL A O 1
ATOM 692 N N . ALA A 1 91 ? -16.827 6.631 11.024 1.00 97.31 91 ALA A N 1
ATOM 693 C CA . ALA A 1 91 ? -17.173 6.489 12.444 1.00 97.31 91 ALA A CA 1
ATOM 694 C C . ALA A 1 91 ? -18.612 6.910 12.793 1.00 97.31 91 ALA A C 1
ATOM 696 O O . ALA A 1 91 ? -19.249 6.267 13.623 1.00 97.31 91 ALA A O 1
ATOM 697 N N . LYS A 1 92 ? -19.164 7.918 12.102 1.00 96.12 92 LYS A N 1
ATOM 698 C CA . LYS A 1 92 ? -20.563 8.364 12.269 1.00 96.12 92 LYS A CA 1
ATOM 699 C C . LYS A 1 92 ? -21.612 7.296 11.940 1.00 96.12 92 LYS A C 1
ATOM 701 O O . LYS A 1 92 ? -22.761 7.445 12.325 1.00 96.12 92 LYS A O 1
ATOM 706 N N . LYS A 1 93 ? -21.231 6.254 11.198 1.00 97.50 93 LYS A N 1
ATOM 707 C CA . LYS A 1 93 ? -22.113 5.167 10.747 1.00 97.50 93 LYS A CA 1
ATOM 708 C C . LYS A 1 93 ? -21.794 3.826 11.410 1.00 97.50 93 LYS A C 1
ATOM 710 O O . LYS A 1 93 ? -22.429 2.830 11.085 1.00 97.50 93 LYS A O 1
ATOM 715 N N . LEU A 1 94 ? -20.780 3.778 12.274 1.00 96.50 94 LEU A N 1
ATOM 716 C CA . LEU A 1 94 ? -20.336 2.548 12.919 1.00 96.50 94 LEU A CA 1
ATOM 717 C C . LEU A 1 94 ? -20.828 2.492 14.369 1.00 96.50 94 LEU A C 1
ATOM 719 O O . LEU A 1 94 ? -20.886 3.541 15.019 1.00 96.50 94 LEU A O 1
ATOM 723 N N . PRO A 1 95 ? -21.164 1.290 14.874 1.00 97.44 95 PRO A N 1
ATOM 724 C CA . PRO A 1 95 ? -21.439 1.092 16.288 1.00 97.44 95 PRO A CA 1
ATOM 725 C C . PRO A 1 95 ? -20.148 1.196 17.102 1.00 97.44 95 PRO A C 1
ATOM 727 O O . PRO A 1 95 ? -19.038 1.217 16.555 1.00 97.44 95 PRO A O 1
ATOM 730 N N . ASP A 1 96 ? -20.304 1.181 18.421 1.00 97.38 96 ASP A N 1
ATOM 731 C CA . ASP A 1 96 ? -19.171 1.083 19.325 1.00 97.38 96 ASP A CA 1
ATOM 732 C C . ASP A 1 96 ? -18.419 -0.234 19.099 1.00 97.38 96 ASP A C 1
ATOM 734 O O . ASP A 1 96 ? -19.002 -1.322 19.109 1.00 97.38 96 ASP A O 1
ATOM 738 N N . LEU A 1 97 ? -17.112 -0.142 18.865 1.00 95.62 97 LEU A N 1
ATOM 739 C CA . LEU A 1 97 ? -16.270 -1.299 18.580 1.00 95.62 97 LEU A CA 1
ATOM 740 C C . LEU A 1 97 ? -14.812 -1.043 18.944 1.00 95.62 97 LEU A C 1
ATOM 742 O O . LEU A 1 97 ? -14.347 0.092 19.037 1.00 95.62 97 LEU A O 1
ATOM 746 N N . GLU A 1 98 ? -14.069 -2.132 19.097 1.00 95.06 98 GLU A N 1
ATOM 747 C CA . GLU A 1 98 ? -12.633 -2.125 19.338 1.00 95.06 98 GLU A CA 1
ATOM 748 C C . GLU A 1 98 ? -11.929 -2.968 18.279 1.00 95.06 98 GLU A C 1
ATOM 750 O O . GLU A 1 98 ? -12.385 -4.058 17.927 1.00 95.06 98 GLU A O 1
ATOM 755 N N . MET A 1 99 ? -10.796 -2.473 17.787 1.00 95.31 99 MET A N 1
ATOM 756 C CA . MET A 1 99 ? -9.998 -3.157 16.780 1.00 95.31 99 MET A CA 1
ATOM 757 C C . MET A 1 99 ? -8.501 -3.007 17.053 1.00 95.31 99 MET A C 1
ATOM 759 O O . MET A 1 99 ? -8.046 -2.014 17.622 1.00 95.31 99 MET A O 1
ATOM 763 N N . VAL A 1 100 ? -7.726 -3.992 16.604 1.00 96.44 100 VAL A N 1
ATOM 764 C CA . VAL A 1 100 ? -6.262 -3.932 16.596 1.00 96.44 100 VAL A CA 1
ATOM 765 C C . VAL A 1 100 ? -5.800 -3.846 15.154 1.00 96.44 100 VAL A C 1
ATOM 767 O O . VAL A 1 100 ? -6.009 -4.776 14.376 1.00 96.44 100 VAL A O 1
ATOM 770 N N . VAL A 1 101 ? -5.164 -2.730 14.809 1.00 97.69 101 VAL A N 1
ATOM 771 C CA . VAL A 1 101 ? -4.679 -2.451 13.459 1.00 97.69 101 VAL A CA 1
ATOM 772 C C . VAL A 1 101 ? -3.162 -2.546 13.440 1.00 97.69 101 VAL A C 1
ATOM 774 O O . VAL A 1 101 ? -2.458 -1.727 14.028 1.00 97.69 101 VAL A O 1
ATOM 777 N N . ASN A 1 102 ? -2.637 -3.561 12.769 1.00 97.69 102 ASN A N 1
ATOM 778 C CA . ASN A 1 102 ? -1.219 -3.689 12.497 1.00 97.69 102 ASN A CA 1
ATOM 779 C C . ASN A 1 102 ? -0.803 -2.687 11.408 1.00 97.69 102 ASN A C 1
ATOM 781 O O . ASN A 1 102 ? -1.327 -2.684 10.290 1.00 97.69 102 ASN A O 1
ATOM 785 N N . VAL A 1 103 ? 0.169 -1.843 11.756 1.00 97.00 103 VAL A N 1
ATOM 786 C CA . VAL A 1 103 ? 0.763 -0.829 10.873 1.00 97.00 103 VAL A CA 1
ATOM 787 C C . VAL A 1 103 ? 2.152 -1.226 10.366 1.00 97.00 103 VAL A C 1
ATOM 789 O O . VAL A 1 103 ? 2.832 -0.402 9.765 1.00 97.00 103 VAL A O 1
ATOM 792 N N . ARG A 1 104 ? 2.608 -2.461 10.613 1.00 96.94 104 ARG A N 1
ATOM 793 C CA . ARG A 1 104 ? 3.867 -3.011 10.080 1.00 96.94 104 ARG A CA 1
ATOM 794 C C . ARG A 1 104 ? 3.665 -3.583 8.675 1.00 96.94 104 ARG A C 1
ATOM 796 O O . ARG A 1 104 ? 2.539 -3.788 8.234 1.00 96.94 104 ARG A O 1
ATOM 803 N N . ASP A 1 105 ? 4.775 -3.880 8.002 1.00 96.44 105 ASP A N 1
ATOM 804 C CA . ASP A 1 105 ? 4.751 -4.471 6.657 1.00 96.44 105 ASP A CA 1
ATOM 805 C C . ASP A 1 105 ? 4.318 -5.950 6.656 1.00 96.44 105 ASP A C 1
ATOM 807 O O . ASP A 1 105 ? 3.700 -6.415 5.702 1.00 96.44 105 ASP A O 1
ATOM 811 N N . TRP A 1 106 ? 4.608 -6.682 7.737 1.00 96.44 106 TRP A N 1
ATOM 812 C CA . TRP A 1 106 ? 4.338 -8.119 7.851 1.00 96.44 106 TRP A CA 1
ATOM 813 C C . TRP A 1 106 ? 3.073 -8.422 8.676 1.00 96.44 106 TRP A C 1
ATOM 815 O O . TRP A 1 106 ? 2.866 -7.770 9.710 1.00 96.44 106 TRP A O 1
ATOM 825 N N . PRO A 1 107 ? 2.258 -9.422 8.281 1.00 97.12 107 PRO A N 1
ATOM 826 C CA . PRO A 1 107 ? 1.093 -9.885 9.045 1.00 97.12 107 PRO A CA 1
ATOM 827 C C . PRO A 1 107 ? 1.491 -10.538 10.380 1.00 97.12 107 PRO A C 1
ATOM 829 O O . PRO A 1 107 ? 2.649 -10.901 10.585 1.00 97.12 107 PRO A O 1
ATOM 832 N N . GLN A 1 108 ? 0.540 -10.666 11.313 1.00 95.69 108 GLN A N 1
ATOM 833 C CA . GLN A 1 108 ? 0.842 -10.970 12.722 1.00 95.69 108 GLN A CA 1
ATOM 834 C C . GLN A 1 108 ? 0.123 -12.205 13.282 1.00 95.69 108 GLN A C 1
ATOM 836 O O . GLN A 1 108 ? 0.483 -12.683 14.360 1.00 95.69 108 GLN A O 1
ATOM 841 N N . ALA A 1 109 ? -0.895 -12.741 12.612 1.00 94.12 109 ALA A N 1
ATOM 842 C CA . ALA A 1 109 ? -1.711 -13.854 13.095 1.00 94.12 109 ALA A CA 1
ATOM 843 C C . ALA A 1 109 ? -1.492 -15.118 12.249 1.00 94.12 109 ALA A C 1
ATOM 845 O O . ALA A 1 109 ? -2.368 -15.545 11.506 1.00 94.12 109 ALA A O 1
ATOM 846 N N . LEU A 1 110 ? -0.308 -15.726 12.353 1.00 94.94 110 LEU A N 1
ATOM 847 C CA . LEU A 1 110 ? 0.040 -16.947 11.615 1.00 94.94 110 LEU A CA 1
ATOM 848 C C . LEU A 1 110 ? -0.890 -18.123 11.979 1.00 94.94 110 LEU A C 1
ATOM 850 O O . LEU A 1 110 ? -1.174 -18.347 13.158 1.00 94.94 110 LEU A O 1
ATOM 854 N N . LYS A 1 111 ? -1.332 -18.894 10.975 1.00 95.25 111 LYS A N 1
ATOM 855 C CA . LYS A 1 111 ? -2.374 -19.926 11.110 1.00 95.25 111 LYS A CA 1
ATOM 856 C C . LYS A 1 111 ? -2.036 -21.083 12.041 1.00 95.25 111 LYS A C 1
ATOM 858 O O . LYS A 1 111 ? -2.949 -21.688 12.590 1.00 95.25 111 LYS A O 1
ATOM 863 N N . ARG A 1 112 ? -0.744 -21.348 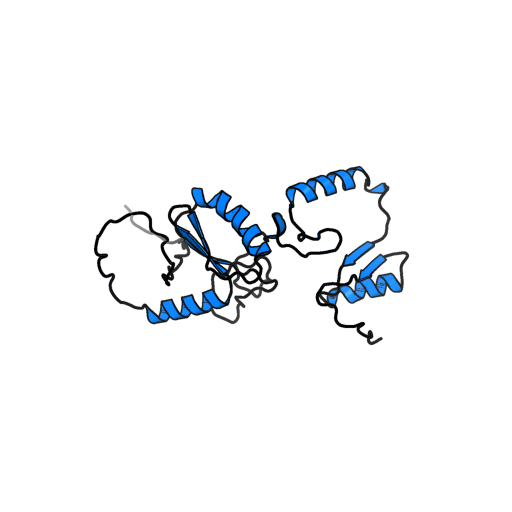12.251 1.00 94.00 112 ARG A N 1
ATOM 864 C CA . ARG A 1 112 ? -0.256 -22.355 13.209 1.00 94.00 112 ARG A CA 1
ATOM 865 C C . ARG A 1 112 ? -0.545 -22.012 14.677 1.00 94.00 112 ARG A C 1
ATOM 867 O O . ARG A 1 112 ? -0.292 -22.840 15.541 1.00 94.00 112 ARG A O 1
ATOM 874 N N . PHE A 1 113 ? -0.993 -20.789 14.961 1.00 91.50 113 PHE A N 1
ATOM 875 C CA . PHE A 1 113 ? -1.346 -20.319 16.299 1.00 91.50 113 PHE A CA 1
ATOM 876 C C . PHE A 1 113 ? -2.828 -19.936 16.375 1.00 91.50 113 PHE A C 1
ATOM 878 O O . PHE A 1 113 ? -3.555 -19.954 15.378 1.00 91.50 113 PHE A O 1
ATOM 885 N N . ASP A 1 114 ? -3.254 -19.526 17.570 1.00 87.62 114 ASP A N 1
ATOM 886 C CA . ASP A 1 114 ? -4.611 -19.062 17.828 1.00 87.62 114 ASP A CA 1
ATOM 887 C C . ASP A 1 114 ? -5.075 -17.994 16.837 1.00 87.62 114 ASP A C 1
ATOM 889 O O . ASP A 1 114 ? -4.373 -17.028 16.516 1.00 87.62 114 ASP A O 1
ATOM 893 N N . ARG A 1 115 ? -6.334 -18.129 16.415 1.00 90.56 115 ARG A N 1
ATOM 894 C CA . ARG A 1 115 ? -6.997 -17.133 15.579 1.00 90.56 115 ARG A CA 1
ATOM 895 C C . ARG A 1 115 ? -7.180 -15.832 16.361 1.00 90.56 115 ARG A C 1
ATOM 897 O O . ARG A 1 115 ? -7.880 -15.786 17.380 1.00 90.56 115 ARG A O 1
ATOM 904 N N . LEU A 1 116 ? -6.585 -14.759 15.842 1.00 88.81 116 LEU A N 1
ATOM 905 C CA . LEU A 1 116 ? -6.665 -13.412 16.403 1.00 88.81 116 LEU A CA 1
ATOM 906 C C . LEU A 1 116 ? -7.214 -12.424 15.361 1.00 88.81 116 LEU A C 1
ATOM 908 O O . LEU A 1 116 ? -6.764 -12.448 14.216 1.00 88.81 116 LEU A O 1
ATOM 912 N N . PRO A 1 117 ? -8.156 -11.537 15.736 1.00 92.12 117 PRO A N 1
ATOM 913 C CA . PRO A 1 117 ? -8.714 -10.533 14.833 1.00 92.12 117 PRO A CA 1
ATOM 914 C C . PRO A 1 117 ? -7.785 -9.311 14.747 1.00 92.12 117 PRO A C 1
ATOM 916 O O . PRO A 1 117 ? -8.061 -8.268 15.335 1.00 92.12 117 PRO A O 1
ATOM 919 N N . VAL A 1 118 ? -6.652 -9.464 14.059 1.00 95.94 118 VAL A N 1
ATOM 920 C CA . VAL A 1 118 ? -5.706 -8.372 13.772 1.00 95.94 118 VAL A CA 1
ATOM 921 C C . VAL A 1 118 ? -5.919 -7.908 12.338 1.00 95.94 118 VAL A C 1
ATOM 923 O O . VAL A 1 118 ? -5.964 -8.735 11.429 1.00 95.94 118 VAL A O 1
ATOM 926 N N . LEU A 1 119 ? -6.063 -6.600 12.129 1.00 97.94 119 LEU A N 1
ATOM 927 C CA . LEU A 1 119 ? -6.159 -6.026 10.792 1.00 97.94 119 LEU A CA 1
ATOM 928 C C . LEU A 1 119 ? -4.750 -5.763 10.247 1.00 97.94 119 LEU A C 1
ATOM 930 O O . LEU A 1 119 ? -4.009 -5.006 10.866 1.00 97.94 119 LEU A O 1
ATOM 934 N N . SER A 1 120 ? -4.394 -6.329 9.093 1.00 98.12 120 SER A N 1
ATOM 935 C CA . SER A 1 120 ? -3.108 -6.108 8.399 1.00 98.12 120 SER A CA 1
ATOM 936 C C . SER A 1 120 ? -3.361 -5.775 6.928 1.00 98.12 120 SER A C 1
ATOM 938 O O . SER A 1 120 ? -4.268 -6.339 6.330 1.00 98.12 120 SER A O 1
ATOM 940 N N . PHE A 1 121 ? -2.587 -4.878 6.313 1.00 98.25 121 PHE A N 1
ATOM 941 C CA . PHE A 1 121 ? -2.864 -4.465 4.923 1.00 98.25 121 PHE A CA 1
ATOM 942 C C . PHE A 1 121 ? -2.541 -5.562 3.888 1.00 98.25 121 PHE A C 1
ATOM 944 O O . PHE A 1 121 ? -3.112 -5.568 2.802 1.00 98.25 121 PHE A O 1
ATOM 951 N N . SER A 1 122 ? -1.637 -6.488 4.221 1.00 98.00 122 SER A N 1
ATOM 952 C CA . SER A 1 122 ? -1.184 -7.572 3.345 1.00 98.00 122 SER A CA 1
ATOM 953 C C . SER A 1 122 ? -0.988 -8.869 4.128 1.00 98.00 122 SER A C 1
ATOM 955 O O . SER A 1 122 ? -0.665 -8.835 5.319 1.00 98.00 122 SER A O 1
ATOM 957 N N . LYS A 1 123 ? -1.205 -10.010 3.463 1.00 97.75 123 LYS A N 1
ATOM 958 C CA . LYS A 1 123 ? -0.973 -11.359 3.993 1.00 97.75 123 LYS A CA 1
ATOM 959 C C . LYS A 1 123 ? -0.927 -12.416 2.884 1.00 97.75 123 LYS A C 1
ATOM 961 O O . LYS A 1 123 ? -1.409 -12.170 1.782 1.00 97.75 123 LYS A O 1
ATOM 966 N N . THR A 1 124 ? -0.445 -13.611 3.218 1.00 97.81 124 THR A N 1
ATOM 967 C CA . THR A 1 124 ? -0.664 -14.839 2.431 1.00 97.81 124 THR A CA 1
ATOM 968 C C . THR A 1 124 ? -1.849 -15.639 2.989 1.00 97.81 124 THR A C 1
ATOM 970 O O . THR A 1 124 ? -2.470 -15.265 3.994 1.00 97.81 124 THR A O 1
ATOM 973 N N . SER A 1 125 ? -2.154 -16.780 2.365 1.00 97.50 125 SER A N 1
ATOM 974 C CA . SER A 1 125 ? -3.107 -17.768 2.882 1.00 97.50 125 SER A CA 1
ATOM 975 C C . SER A 1 125 ? -2.718 -18.340 4.245 1.00 97.50 125 SER A C 1
ATOM 977 O O . SER A 1 125 ? -3.579 -18.918 4.905 1.00 97.50 125 SER A O 1
ATOM 979 N N . ASP A 1 126 ? -1.480 -18.151 4.698 1.00 97.69 126 ASP A N 1
ATOM 980 C CA . ASP A 1 126 ? -0.949 -18.730 5.938 1.00 97.69 126 ASP A CA 1
ATOM 981 C C . ASP A 1 126 ? -1.298 -17.905 7.180 1.00 97.69 126 ASP A C 1
ATOM 983 O O . ASP A 1 126 ? -0.916 -18.267 8.292 1.00 97.69 126 ASP A O 1
ATOM 987 N N . TYR A 1 127 ? -2.045 -16.807 7.021 1.00 97.50 127 TYR A N 1
ATOM 988 C CA . TYR A 1 127 ? -2.364 -15.874 8.101 1.00 97.50 127 TYR A CA 1
ATOM 989 C C . TYR A 1 127 ? -3.872 -15.645 8.278 1.00 97.50 127 TYR A C 1
ATOM 991 O O . TYR A 1 127 ? -4.656 -15.509 7.327 1.00 97.50 127 TYR A O 1
ATOM 999 N N . TRP A 1 128 ? -4.275 -15.556 9.544 1.00 96.62 128 TRP A N 1
ATOM 1000 C CA . TRP A 1 128 ? -5.621 -15.235 10.006 1.00 96.62 128 TRP A CA 1
ATOM 1001 C C . TRP A 1 128 ? -5.961 -13.744 9.942 1.00 96.62 128 TRP A C 1
ATOM 1003 O O . TRP A 1 128 ? -7.138 -13.419 10.095 1.00 96.62 128 TRP A O 1
ATOM 1013 N N . ASP A 1 129 ? -4.980 -12.860 9.719 1.00 97.38 129 ASP A N 1
ATOM 1014 C CA . ASP A 1 129 ? -5.185 -11.408 9.680 1.00 97.38 129 ASP A CA 1
ATOM 1015 C C . ASP A 1 129 ? -6.347 -11.012 8.755 1.00 97.38 129 ASP A C 1
ATOM 1017 O O . ASP A 1 129 ? -6.596 -11.638 7.722 1.00 97.38 129 ASP A O 1
ATOM 1021 N N . ILE A 1 130 ? -7.067 -9.958 9.116 1.00 97.81 130 ILE A N 1
ATOM 1022 C CA . ILE A 1 130 ? -8.152 -9.399 8.309 1.00 97.81 130 ILE A CA 1
ATOM 1023 C C . ILE A 1 130 ? -7.556 -8.293 7.439 1.00 97.81 130 ILE A C 1
ATOM 1025 O O . ILE A 1 130 ? -6.957 -7.350 7.955 1.00 97.81 130 ILE A O 1
ATOM 1029 N N . SER A 1 131 ? -7.697 -8.409 6.122 1.00 98.12 131 SER A N 1
ATOM 1030 C CA . SER A 1 131 ? -7.152 -7.416 5.197 1.00 98.12 131 SER A CA 1
ATOM 1031 C C . SER A 1 131 ? -7.919 -6.096 5.272 1.00 98.12 131 SER A C 1
ATOM 1033 O O . SER A 1 131 ? -9.147 -6.097 5.342 1.00 98.12 131 SER A O 1
ATOM 1035 N N . TYR A 1 132 ? -7.203 -4.971 5.230 1.00 98.12 132 TYR A N 1
ATOM 1036 C CA . TYR A 1 132 ? -7.794 -3.631 5.145 1.00 98.12 132 TYR A CA 1
ATOM 1037 C C . TYR A 1 132 ? -7.077 -2.766 4.093 1.00 98.12 132 TYR A C 1
ATOM 1039 O O . TYR A 1 132 ? -5.915 -3.037 3.780 1.00 98.12 132 TYR A O 1
ATOM 1047 N N . PRO A 1 133 ? -7.730 -1.720 3.545 1.00 98.19 133 PRO A N 1
ATOM 1048 C CA . PRO A 1 133 ? -7.090 -0.808 2.599 1.00 98.19 133 PRO A CA 1
ATOM 1049 C C . PRO A 1 133 ? -5.890 -0.095 3.230 1.00 98.19 133 PRO A C 1
ATOM 1051 O O . PRO A 1 133 ? -6.024 0.561 4.261 1.00 98.19 133 PRO A O 1
ATOM 1054 N N . ALA A 1 134 ? -4.718 -0.199 2.604 1.00 98.06 134 ALA A N 1
ATOM 1055 C CA . ALA A 1 134 ? -3.486 0.356 3.154 1.00 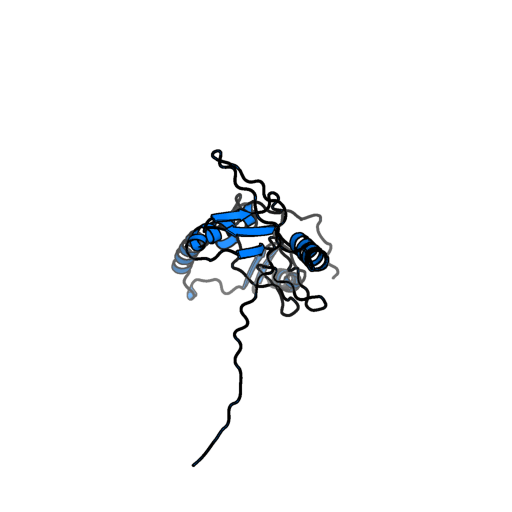98.06 134 ALA A CA 1
ATOM 1056 C C . ALA A 1 134 ? -3.569 1.875 3.394 1.00 98.06 134 ALA A C 1
ATOM 1058 O O . ALA A 1 134 ? -4.155 2.623 2.610 1.00 98.06 134 ALA A O 1
ATOM 1059 N N . TRP A 1 135 ? -2.882 2.344 4.437 1.00 98.25 135 TRP A N 1
ATOM 1060 C CA . TRP A 1 135 ? -2.740 3.766 4.783 1.00 98.25 135 TRP A CA 1
ATOM 1061 C C . TRP A 1 135 ? -2.346 4.649 3.585 1.00 98.25 135 TRP A C 1
ATOM 1063 O O . TRP A 1 135 ? -2.865 5.756 3.435 1.00 98.25 135 TRP A O 1
ATOM 1073 N N . ALA A 1 136 ? -1.502 4.120 2.690 1.00 97.62 136 ALA A N 1
ATOM 1074 C CA . ALA A 1 136 ? -0.941 4.818 1.535 1.00 97.62 136 ALA A CA 1
ATOM 1075 C C . ALA A 1 136 ? -1.980 5.255 0.486 1.00 97.62 136 ALA A C 1
ATOM 1077 O O . ALA A 1 136 ? -1.650 6.044 -0.396 1.00 97.62 136 ALA A O 1
ATOM 1078 N N . PHE A 1 137 ? -3.242 4.817 0.580 1.00 98.06 137 PHE A N 1
ATOM 1079 C CA . PHE A 1 137 ? -4.310 5.440 -0.208 1.00 98.06 137 PHE A CA 1
ATOM 1080 C C . PHE A 1 137 ? -4.488 6.931 0.133 1.00 98.06 137 PHE A C 1
ATOM 1082 O O . PHE A 1 137 ? -4.867 7.721 -0.738 1.00 98.06 137 PHE A O 1
ATOM 1089 N N . TRP A 1 138 ? -4.150 7.330 1.363 1.00 98.00 138 TRP A N 1
ATOM 1090 C CA . TRP A 1 138 ? -4.136 8.721 1.805 1.00 98.00 138 TRP A CA 1
ATOM 1091 C C . TRP A 1 138 ? -2.719 9.237 2.083 1.00 98.00 138 TRP A C 1
ATOM 1093 O O . TRP A 1 138 ? -2.304 10.195 1.433 1.00 98.00 138 TRP A O 1
ATOM 1103 N N . GLU A 1 139 ? -1.961 8.601 2.982 1.00 97.19 139 GLU A N 1
ATOM 1104 C CA . GLU A 1 139 ? -0.586 8.997 3.339 1.00 97.19 139 GLU A CA 1
ATOM 1105 C C . GLU A 1 139 ? 0.177 7.887 4.090 1.00 97.19 139 GLU A C 1
ATOM 1107 O O . GLU A 1 139 ? -0.355 6.813 4.367 1.00 97.19 139 GLU A O 1
ATOM 1112 N N . GLY A 1 140 ? 1.452 8.126 4.417 1.00 95.12 140 GLY A N 1
ATOM 1113 C CA . GLY A 1 140 ? 2.262 7.192 5.209 1.00 95.12 140 GLY A CA 1
ATOM 1114 C C . GLY A 1 140 ? 2.864 6.028 4.417 1.00 95.12 140 GLY A C 1
ATOM 1115 O O . GLY A 1 140 ? 3.383 5.080 5.013 1.00 95.12 140 GLY A O 1
ATOM 1116 N N . GLY A 1 141 ? 2.791 6.066 3.084 1.00 95.94 141 GLY A N 1
ATOM 1117 C CA . GLY A 1 141 ? 3.544 5.163 2.220 1.00 95.94 141 GLY A CA 1
ATOM 1118 C C . GLY A 1 141 ? 5.055 5.447 2.240 1.00 95.94 141 GLY A C 1
ATOM 1119 O O . GLY A 1 141 ? 5.519 6.343 2.948 1.00 95.94 141 GLY A O 1
ATOM 1120 N N . PRO A 1 142 ? 5.851 4.688 1.465 1.00 93.56 142 PRO A N 1
ATOM 1121 C CA . PRO A 1 142 ? 7.302 4.855 1.420 1.00 93.56 142 PRO A CA 1
ATOM 1122 C C . PRO A 1 142 ? 7.712 6.275 1.012 1.00 93.56 142 PRO A C 1
ATOM 1124 O O . PRO A 1 142 ? 7.198 6.804 0.026 1.00 93.56 142 PRO A O 1
ATOM 1127 N N . ALA A 1 143 ? 8.652 6.874 1.745 1.00 90.94 143 ALA A N 1
ATOM 1128 C CA . ALA A 1 143 ? 9.251 8.157 1.388 1.00 90.94 143 ALA A CA 1
ATOM 1129 C C . ALA A 1 143 ? 10.445 7.942 0.451 1.00 90.94 143 ALA A C 1
ATOM 1131 O O . ALA A 1 143 ? 11.389 7.220 0.780 1.00 90.94 143 ALA A O 1
ATOM 1132 N N . ILE A 1 144 ? 10.386 8.572 -0.719 1.00 90.56 144 ILE A N 1
ATOM 1133 C CA . ILE A 1 144 ? 11.445 8.578 -1.737 1.00 90.56 144 ILE A CA 1
ATOM 1134 C C . ILE A 1 144 ? 11.702 10.021 -2.181 1.00 90.56 144 ILE A C 1
ATOM 1136 O O . ILE A 1 144 ? 10.906 10.898 -1.864 1.00 90.56 144 ILE A O 1
ATOM 1140 N N . GLN A 1 145 ? 12.769 10.282 -2.941 1.00 87.06 145 GLN A N 1
ATOM 1141 C CA . GLN A 1 145 ? 13.117 11.647 -3.378 1.00 87.06 145 GLN A CA 1
ATOM 1142 C C . GLN A 1 145 ? 11.957 12.373 -4.084 1.00 87.06 145 GLN A C 1
ATOM 1144 O O . GLN A 1 145 ? 11.720 13.545 -3.822 1.00 87.06 145 GLN A O 1
ATOM 1149 N N . LEU A 1 146 ? 11.182 11.658 -4.908 1.00 87.88 146 LEU A N 1
ATOM 1150 C CA . LEU A 1 146 ? 10.002 12.199 -5.600 1.00 87.88 146 LEU A CA 1
ATOM 1151 C C . LEU A 1 146 ? 8.787 12.424 -4.677 1.00 87.88 146 LEU A C 1
ATOM 1153 O O . LEU A 1 146 ? 7.900 13.203 -5.007 1.00 87.88 146 LEU A O 1
ATOM 1157 N N . TYR A 1 147 ? 8.737 11.750 -3.525 1.00 89.19 147 TYR A N 1
ATOM 1158 C CA . TYR A 1 147 ? 7.641 11.823 -2.553 1.00 89.19 147 TYR A CA 1
ATOM 1159 C C . TYR A 1 147 ? 8.215 11.967 -1.135 1.00 89.19 147 TYR A C 1
ATOM 1161 O O . TYR A 1 147 ? 8.176 11.010 -0.352 1.00 89.19 147 TYR A O 1
ATOM 1169 N N . PRO A 1 148 ? 8.758 13.146 -0.777 1.00 87.62 148 PRO A N 1
ATOM 1170 C CA . PRO A 1 148 ? 9.461 13.337 0.494 1.00 87.62 148 PRO A CA 1
ATOM 1171 C C . PRO A 1 148 ? 8.545 13.165 1.715 1.00 87.62 148 PRO A C 1
ATOM 1173 O O . PRO A 1 148 ? 9.001 12.758 2.778 1.00 87.62 148 PRO A O 1
ATOM 1176 N N . ARG A 1 149 ? 7.235 13.402 1.555 1.00 88.94 149 ARG A N 1
ATOM 1177 C CA . ARG A 1 149 ? 6.211 13.177 2.595 1.00 88.94 149 ARG A CA 1
ATOM 1178 C C . ARG A 1 149 ? 5.650 11.747 2.619 1.00 88.94 149 ARG A C 1
ATOM 1180 O O . ARG A 1 149 ? 4.682 11.483 3.327 1.00 88.94 149 ARG A O 1
ATOM 1187 N N . GLY A 1 150 ? 6.242 10.829 1.857 1.00 91.88 150 GLY A N 1
ATOM 1188 C CA . GLY A 1 150 ? 5.716 9.482 1.657 1.00 91.88 150 GLY A CA 1
ATOM 1189 C C . GLY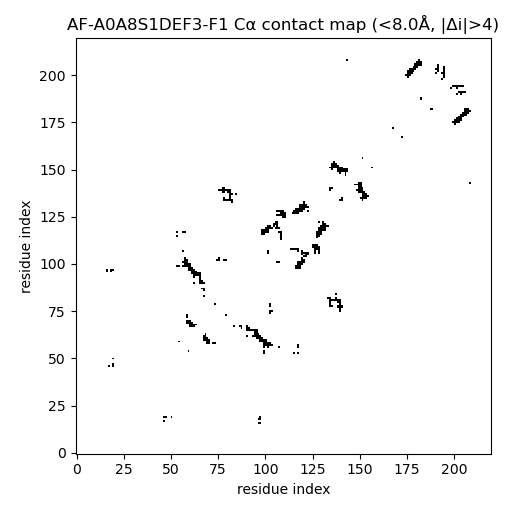 A 1 150 ? 4.710 9.409 0.513 1.00 91.88 150 GLY A C 1
ATOM 1190 O O . GLY A 1 150 ? 3.959 10.352 0.256 1.00 91.88 150 GLY A O 1
ATOM 1191 N N . LEU A 1 151 ? 4.693 8.271 -0.181 1.00 94.50 151 LEU A N 1
ATOM 1192 C CA . LEU A 1 151 ? 3.671 7.973 -1.179 1.00 94.50 151 LEU A CA 1
ATOM 1193 C C . LEU A 1 151 ? 2.278 8.005 -0.526 1.00 94.50 151 LEU A C 1
ATOM 1195 O O . LEU A 1 151 ? 2.068 7.465 0.565 1.00 94.50 151 LEU A O 1
ATOM 1199 N N . GLY A 1 152 ? 1.330 8.646 -1.198 1.00 96.00 152 GLY A N 1
ATOM 1200 C CA . GLY A 1 152 ? 0.001 8.915 -0.671 1.00 96.00 152 GLY A CA 1
ATOM 1201 C C . GLY A 1 152 ? -0.941 9.410 -1.761 1.00 96.00 152 GLY A C 1
ATOM 1202 O O . GLY A 1 152 ? -0.628 9.336 -2.949 1.00 96.00 152 GLY A O 1
ATOM 1203 N N . ARG A 1 153 ? -2.075 9.975 -1.340 1.00 97.38 153 ARG A N 1
ATOM 1204 C CA . ARG A 1 153 ? -3.004 10.739 -2.184 1.00 97.38 153 ARG A CA 1
ATOM 1205 C C . ARG A 1 153 ? -3.394 9.986 -3.454 1.00 97.38 153 ARG A C 1
ATOM 1207 O O . ARG A 1 153 ? -3.317 10.521 -4.558 1.00 97.38 153 ARG A O 1
ATOM 1214 N N . TRP A 1 154 ? -3.882 8.756 -3.302 1.00 97.94 154 TRP A N 1
ATOM 1215 C CA . TRP A 1 154 ? -4.241 7.896 -4.434 1.00 97.94 154 TRP A CA 1
ATOM 1216 C C . TRP A 1 154 ? -5.192 8.566 -5.434 1.00 97.94 154 TRP A C 1
ATOM 1218 O O . TRP A 1 154 ? -5.078 8.358 -6.637 1.00 97.94 154 TRP A O 1
ATOM 1228 N N . GLY A 1 155 ? -6.099 9.425 -4.957 1.00 97.12 155 GLY A N 1
ATOM 1229 C CA . GLY A 1 155 ? -6.987 10.196 -5.828 1.00 97.12 155 GLY A CA 1
ATOM 1230 C C . GLY A 1 155 ? -6.257 11.148 -6.787 1.00 97.12 155 GLY A C 1
ATOM 1231 O O . GLY A 1 155 ? -6.686 11.288 -7.929 1.00 97.12 155 GLY A O 1
ATOM 1232 N N . GLU A 1 156 ? -5.167 11.780 -6.347 1.00 97.06 156 GLU A N 1
ATOM 1233 C CA . GLU A 1 156 ? -4.312 12.633 -7.189 1.00 97.06 156 GLU A CA 1
ATOM 1234 C C . GLU A 1 156 ? -3.426 11.793 -8.100 1.00 97.06 156 GLU A C 1
ATOM 1236 O O . GLU A 1 156 ? -3.375 12.049 -9.302 1.00 97.06 156 GLU A O 1
ATOM 1241 N N . LEU A 1 157 ? -2.799 10.748 -7.547 1.00 96.94 157 LEU A N 1
ATOM 1242 C CA . LEU A 1 157 ? -1.956 9.840 -8.320 1.00 96.94 157 LEU A CA 1
ATOM 1243 C C . LEU A 1 157 ? -2.737 9.209 -9.479 1.00 96.94 157 LEU A C 1
ATOM 1245 O O . LEU A 1 157 ? -2.240 9.167 -10.598 1.00 96.94 157 LEU A O 1
ATOM 1249 N N . ARG A 1 158 ? -3.991 8.803 -9.252 1.00 98.25 158 ARG A N 1
ATOM 1250 C CA . ARG A 1 158 ? -4.869 8.261 -10.296 1.00 98.25 158 ARG A CA 1
ATOM 1251 C C . ARG A 1 158 ? -5.095 9.242 -11.449 1.00 98.25 158 ARG A C 1
ATOM 1253 O O . ARG A 1 158 ? -5.067 8.811 -12.595 1.00 98.25 158 ARG A O 1
ATOM 1260 N N . ARG A 1 159 ? -5.310 10.533 -11.166 1.00 98.38 159 ARG A N 1
ATOM 1261 C CA . ARG A 1 159 ? -5.474 11.557 -12.215 1.00 98.38 159 ARG A CA 1
ATOM 1262 C C . ARG A 1 159 ? -4.179 11.750 -12.999 1.00 98.38 159 ARG A C 1
ATOM 1264 O O . ARG A 1 159 ? -4.187 11.642 -14.214 1.00 98.38 159 ARG A O 1
ATOM 1271 N N . SER A 1 160 ? -3.056 11.892 -12.297 1.00 97.62 160 SER A N 1
ATOM 1272 C CA . SER A 1 160 ? -1.740 12.025 -12.933 1.00 97.62 160 SER A CA 1
ATOM 1273 C C . SER A 1 160 ? -1.389 10.825 -13.828 1.00 97.62 160 SER A C 1
ATOM 1275 O O . SER A 1 160 ? -0.876 11.002 -14.934 1.00 97.62 160 SER A O 1
ATOM 1277 N N . LEU A 1 161 ? -1.709 9.603 -13.385 1.00 97.88 161 LEU A N 1
ATOM 1278 C CA . LEU A 1 161 ? -1.533 8.384 -14.178 1.00 97.88 161 LEU A CA 1
ATOM 1279 C C . LEU A 1 161 ? -2.460 8.346 -15.398 1.00 97.88 161 LEU A C 1
ATOM 1281 O O . LEU A 1 161 ? -2.036 7.889 -16.455 1.00 97.88 161 LEU A O 1
ATOM 1285 N N . GLN A 1 162 ? -3.693 8.840 -15.274 1.00 98.31 162 GLN A N 1
ATOM 1286 C CA . GLN A 1 162 ? -4.630 8.942 -16.391 1.00 98.31 162 GLN A CA 1
ATOM 1287 C C . GLN A 1 162 ? -4.110 9.908 -17.467 1.00 98.31 162 GLN A C 1
ATOM 1289 O O . GLN A 1 162 ? -4.066 9.541 -18.640 1.00 98.31 162 GLN A O 1
ATOM 1294 N N . ASP A 1 163 ? -3.605 11.076 -17.067 1.00 98.25 163 ASP A N 1
ATOM 1295 C CA . ASP A 1 163 ? -3.007 12.049 -17.989 1.00 98.25 163 ASP A CA 1
ATOM 1296 C C . ASP A 1 163 ? -1.735 11.493 -18.652 1.00 98.25 163 ASP A C 1
ATOM 1298 O O . ASP A 1 163 ? -1.441 11.754 -19.819 1.00 98.25 163 ASP A O 1
ATOM 1302 N N . ALA A 1 164 ? -0.929 10.720 -17.917 1.00 97.94 164 ALA A N 1
ATOM 1303 C CA . ALA A 1 164 ? 0.236 10.034 -18.478 1.00 97.94 164 ALA A CA 1
ATOM 1304 C C . ALA A 1 164 ? -0.164 8.927 -19.468 1.00 97.94 164 ALA A C 1
ATOM 1306 O O . ALA A 1 164 ? 0.485 8.773 -20.500 1.00 97.94 164 ALA A O 1
ATOM 1307 N N . ALA A 1 165 ? -1.234 8.181 -19.187 1.00 98.12 165 ALA A N 1
ATOM 1308 C CA . ALA A 1 165 ? -1.728 7.129 -20.070 1.00 98.12 165 ALA A CA 1
ATOM 1309 C C . ALA A 1 165 ? -2.267 7.689 -21.394 1.00 98.12 165 ALA A C 1
ATOM 1311 O O . ALA A 1 165 ? -1.998 7.104 -22.437 1.00 98.12 165 ALA A O 1
ATOM 1312 N N . GLN A 1 166 ? -2.956 8.835 -21.365 1.00 97.88 166 GLN A N 1
ATOM 1313 C CA . GLN A 1 166 ? -3.429 9.519 -22.576 1.00 97.88 166 GLN A CA 1
ATOM 1314 C C . GLN A 1 166 ? -2.273 10.032 -23.445 1.00 97.88 166 GLN A C 1
ATOM 1316 O O . GLN A 1 166 ? -2.324 9.917 -24.664 1.00 97.88 166 GLN A O 1
ATOM 1321 N N . ARG A 1 167 ? -1.206 10.547 -22.821 1.00 97.94 167 ARG A N 1
ATOM 1322 C CA . ARG A 1 167 ? 0.008 10.996 -23.528 1.00 97.94 167 ARG A CA 1
ATOM 1323 C C . ARG A 1 167 ? 0.809 9.853 -24.152 1.00 97.94 167 ARG A C 1
ATOM 1325 O O . ARG A 1 167 ? 1.525 10.079 -25.119 1.00 97.94 167 ARG A O 1
ATOM 1332 N N . TRP A 1 168 ? 0.699 8.646 -23.600 1.00 97.94 168 TRP A N 1
ATOM 1333 C CA . TRP A 1 168 ? 1.439 7.465 -24.045 1.00 97.94 168 TRP A CA 1
ATOM 1334 C C . TRP A 1 168 ? 0.478 6.332 -24.434 1.00 97.94 168 TRP A C 1
ATOM 1336 O O . TRP A 1 168 ? 0.358 5.365 -23.667 1.00 97.94 168 TRP A O 1
ATOM 1346 N N . PRO A 1 169 ? -0.204 6.419 -25.595 1.00 97.88 169 PRO A N 1
ATOM 1347 C CA . PRO A 1 169 ? -1.079 5.355 -26.092 1.00 97.88 169 PRO A CA 1
ATOM 1348 C C . PRO A 1 169 ? -0.298 4.061 -26.348 1.00 97.88 169 PRO A C 1
ATOM 1350 O O . PRO A 1 169 ? 0.929 4.080 -26.438 1.00 97.88 169 PRO A O 1
ATOM 1353 N N . TRP A 1 170 ? -1.003 2.928 -26.443 1.00 98.06 170 TRP A N 1
ATOM 1354 C CA . TRP A 1 170 ? -0.394 1.591 -26.501 1.00 98.06 170 TRP A CA 1
ATOM 1355 C C . TRP A 1 170 ? 0.705 1.467 -27.562 1.00 98.06 170 TRP A C 1
ATOM 1357 O O . TRP A 1 170 ? 1.827 1.095 -27.225 1.00 98.06 170 TRP A O 1
ATOM 1367 N N . ASP A 1 171 ? 0.415 1.865 -28.800 1.00 98.00 171 ASP A N 1
ATOM 1368 C CA . ASP A 1 171 ? 1.344 1.715 -29.927 1.00 98.00 171 ASP A CA 1
ATOM 1369 C C . ASP A 1 171 ? 2.576 2.628 -29.833 1.00 98.00 171 ASP A C 1
ATOM 1371 O O . ASP A 1 171 ? 3.596 2.356 -30.462 1.00 98.00 171 ASP A O 1
ATOM 1375 N N . ALA A 1 172 ? 2.513 3.677 -29.005 1.00 97.56 172 ALA A N 1
ATOM 1376 C CA . ALA A 1 172 ? 3.633 4.577 -28.732 1.00 97.56 172 ALA A CA 1
ATOM 1377 C C . ALA A 1 172 ? 4.511 4.113 -27.553 1.00 97.56 172 ALA A C 1
ATOM 1379 O O . ALA A 1 172 ? 5.539 4.731 -27.269 1.00 97.56 172 ALA A O 1
ATOM 1380 N N . LYS A 1 173 ? 4.124 3.054 -26.825 1.00 98.00 173 LYS A N 1
ATOM 1381 C CA . LYS A 1 173 ? 4.925 2.522 -25.714 1.00 98.00 173 LYS A CA 1
ATOM 1382 C C . LYS A 1 173 ? 6.102 1.707 -26.245 1.00 98.00 173 LYS A C 1
ATOM 1384 O O . LYS A 1 173 ? 5.982 0.941 -27.198 1.00 98.00 173 LYS A O 1
ATOM 1389 N N . HIS A 1 174 ? 7.241 1.804 -25.566 1.00 96.94 174 HIS A N 1
ATOM 1390 C CA . HIS A 1 174 ? 8.389 0.958 -25.875 1.00 96.94 174 HIS A CA 1
ATOM 1391 C C . HIS A 1 174 ? 8.057 -0.523 -25.656 1.00 96.94 174 HIS A C 1
ATOM 1393 O O . HIS A 1 174 ? 7.550 -0.907 -24.601 1.00 96.94 174 HIS A O 1
ATOM 1399 N N . ARG A 1 175 ? 8.412 -1.371 -26.630 1.00 97.44 175 ARG A N 1
ATOM 1400 C CA . ARG A 1 175 ? 8.289 -2.838 -26.557 1.00 97.44 175 ARG A CA 1
ATOM 1401 C C . ARG A 1 175 ? 9.407 -3.454 -25.704 1.00 97.44 175 ARG A C 1
ATOM 1403 O O . ARG A 1 175 ? 10.149 -4.313 -26.163 1.00 97.44 175 ARG A O 1
ATOM 1410 N N . ARG A 1 176 ? 9.553 -2.964 -24.472 1.00 97.25 176 ARG A N 1
ATOM 1411 C CA . ARG A 1 176 ? 10.565 -3.387 -23.500 1.00 97.25 176 ARG A CA 1
ATOM 1412 C C . ARG A 1 176 ? 9.929 -3.482 -22.119 1.00 97.25 176 ARG A C 1
ATOM 1414 O O . ARG A 1 176 ? 9.196 -2.581 -21.715 1.00 97.25 176 ARG A O 1
ATOM 1421 N N . ALA A 1 177 ? 10.212 -4.552 -21.381 1.00 97.69 177 ALA A N 1
ATOM 1422 C CA . ALA A 1 177 ? 9.759 -4.655 -19.996 1.00 97.69 177 ALA A CA 1
ATOM 1423 C C . ALA A 1 177 ? 10.501 -3.637 -19.112 1.00 97.69 177 ALA A C 1
ATOM 1425 O O . ALA A 1 177 ? 11.670 -3.351 -19.357 1.00 97.69 177 ALA A O 1
ATOM 1426 N N . PHE A 1 178 ? 9.851 -3.102 -18.075 1.00 98.31 178 PHE A N 1
ATOM 1427 C CA . PHE A 1 178 ? 10.425 -2.039 -17.243 1.00 98.31 178 PHE A CA 1
ATOM 1428 C C . PHE A 1 178 ? 10.261 -2.302 -15.743 1.00 98.31 178 PHE A C 1
ATOM 1430 O O . PHE A 1 178 ? 9.176 -2.658 -15.282 1.00 98.31 178 PHE A O 1
ATOM 1437 N N . PHE A 1 179 ? 11.321 -2.064 -14.964 1.00 98.25 179 PHE A N 1
ATOM 1438 C CA . PHE A 1 179 ? 11.278 -2.086 -13.499 1.00 98.25 179 PHE A CA 1
ATOM 1439 C C . PHE A 1 179 ? 12.259 -1.084 -12.866 1.00 98.25 179 PHE A C 1
ATOM 1441 O O . PHE A 1 179 ? 13.445 -1.024 -13.207 1.00 98.25 179 PHE A O 1
ATOM 1448 N N . ARG A 1 180 ? 11.783 -0.335 -11.864 1.00 97.62 180 ARG A N 1
ATOM 1449 C CA . ARG A 1 180 ? 12.610 0.483 -10.964 1.00 97.62 180 ARG A CA 1
ATOM 1450 C C . ARG A 1 180 ? 12.116 0.336 -9.535 1.00 97.62 180 ARG A C 1
ATOM 1452 O O . ARG A 1 180 ? 10.985 0.690 -9.214 1.00 97.62 180 ARG A O 1
ATOM 1459 N N . GLY A 1 181 ? 12.977 -0.160 -8.658 1.00 96.19 181 GLY A N 1
ATOM 1460 C CA . GLY A 1 181 ? 12.649 -0.342 -7.249 1.00 96.19 181 GLY A CA 1
ATOM 1461 C C . GLY A 1 181 ? 13.828 -0.895 -6.468 1.00 96.19 181 GLY A C 1
ATOM 1462 O O . GLY A 1 181 ? 14.808 -1.331 -7.053 1.00 96.19 181 GLY A O 1
ATOM 1463 N N . SER A 1 182 ? 13.759 -0.878 -5.141 1.00 94.94 182 SER A N 1
ATOM 1464 C CA . SER A 1 182 ? 14.849 -1.401 -4.306 1.00 94.94 182 SER A CA 1
ATOM 1465 C C . SER A 1 182 ? 14.789 -2.924 -4.146 1.00 94.94 182 SER A C 1
ATOM 1467 O O . SER A 1 182 ? 13.772 -3.558 -4.443 1.00 94.94 182 SER A O 1
ATOM 1469 N N . ARG A 1 183 ? 15.870 -3.535 -3.654 1.00 95.56 183 ARG A N 1
ATOM 1470 C CA . ARG A 1 183 ? 15.949 -4.984 -3.405 1.00 95.56 183 ARG A CA 1
ATOM 1471 C C . ARG A 1 183 ? 15.288 -5.372 -2.074 1.00 95.56 183 ARG A C 1
ATOM 1473 O O . ARG A 1 183 ? 15.972 -5.701 -1.110 1.00 95.56 183 ARG A O 1
ATOM 1480 N N . THR A 1 184 ? 13.956 -5.305 -2.006 1.00 92.62 184 THR A N 1
ATOM 1481 C CA . THR A 1 184 ? 13.180 -5.721 -0.815 1.00 92.62 184 THR A CA 1
ATOM 1482 C C . THR A 1 184 ? 12.910 -7.227 -0.751 1.00 92.62 184 THR A C 1
ATOM 1484 O O . THR A 1 184 ? 12.559 -7.725 0.310 1.00 92.62 184 THR A O 1
ATOM 1487 N N . SER A 1 185 ? 13.069 -7.944 -1.867 1.00 94.56 185 SER A N 1
ATOM 1488 C CA . SER A 1 185 ? 12.993 -9.408 -1.974 1.00 94.56 185 SER A CA 1
ATOM 1489 C C . SER A 1 185 ? 14.017 -9.885 -3.006 1.00 94.56 185 SER A C 1
ATOM 1491 O O . SER A 1 185 ? 14.286 -9.163 -3.970 1.00 94.56 185 SER A O 1
ATOM 1493 N N . ALA A 1 186 ? 14.584 -11.076 -2.798 1.00 95.88 186 ALA A N 1
ATOM 1494 C CA . ALA A 1 186 ? 15.496 -11.717 -3.748 1.00 95.88 186 ALA A CA 1
ATOM 1495 C C . ALA A 1 186 ? 14.778 -12.197 -5.024 1.00 95.88 186 ALA A C 1
ATOM 1497 O O . ALA A 1 186 ? 15.410 -12.319 -6.064 1.00 95.88 186 ALA A O 1
ATOM 1498 N N . GLU A 1 187 ? 13.452 -12.360 -4.991 1.00 97.00 187 GLU A N 1
ATOM 1499 C CA . GLU A 1 187 ? 12.631 -12.724 -6.163 1.00 97.00 187 GLU A CA 1
ATOM 1500 C C . GLU A 1 187 ? 12.789 -11.749 -7.344 1.00 97.00 187 GLU A C 1
ATOM 1502 O O . GLU A 1 187 ? 12.508 -12.090 -8.488 1.00 97.00 187 GLU A O 1
ATOM 1507 N N . ARG A 1 188 ? 13.260 -10.522 -7.083 1.00 97.44 188 ARG A N 1
ATOM 1508 C CA . ARG A 1 188 ? 13.499 -9.494 -8.106 1.00 97.44 188 ARG A CA 1
ATOM 1509 C C . ARG A 1 188 ? 14.817 -9.682 -8.863 1.00 97.44 188 ARG A C 1
ATOM 1511 O O . ARG A 1 188 ? 15.001 -9.050 -9.901 1.00 97.44 188 ARG A O 1
ATOM 1518 N N . ASP A 1 189 ? 15.730 -10.517 -8.362 1.00 96.69 189 ASP A N 1
ATOM 1519 C CA . ASP A 1 189 ? 17.093 -10.623 -8.893 1.00 96.69 189 ASP A CA 1
ATOM 1520 C C . ASP A 1 189 ? 17.118 -11.133 -10.329 1.00 96.69 189 ASP A C 1
ATOM 1522 O O . ASP A 1 189 ? 17.805 -10.540 -11.156 1.00 96.69 189 ASP A O 1
ATOM 1526 N N . ALA A 1 190 ? 16.329 -12.164 -10.646 1.00 97.44 190 ALA A N 1
ATOM 1527 C CA . ALA A 1 190 ? 16.297 -12.753 -11.984 1.00 97.44 190 ALA A CA 1
ATOM 1528 C C . ALA A 1 190 ? 15.965 -11.712 -13.067 1.00 97.44 190 ALA A C 1
ATOM 1530 O O . ALA A 1 190 ? 16.609 -11.678 -14.113 1.00 97.44 190 ALA A O 1
ATOM 1531 N N . LEU A 1 191 ? 15.025 -10.800 -12.791 1.00 97.62 191 LEU A N 1
ATOM 1532 C CA . LEU A 1 191 ? 14.643 -9.741 -13.728 1.00 97.62 191 LEU A CA 1
ATOM 1533 C C . LEU A 1 191 ? 15.760 -8.702 -13.923 1.00 97.62 191 LEU A C 1
ATOM 1535 O O . LEU A 1 191 ? 16.004 -8.251 -15.041 1.00 97.62 191 LEU A O 1
ATOM 1539 N N . VAL A 1 192 ? 16.456 -8.326 -12.844 1.00 97.75 192 VAL A N 1
ATOM 1540 C CA . VAL A 1 192 ? 17.571 -7.365 -12.904 1.00 97.75 192 VAL A CA 1
ATOM 1541 C C . VAL A 1 192 ? 18.797 -7.982 -13.584 1.00 97.75 192 VAL A C 1
ATOM 1543 O O . VAL A 1 192 ? 19.464 -7.305 -14.362 1.00 97.75 192 VAL A O 1
ATOM 1546 N N . LEU A 1 193 ? 19.088 -9.261 -13.333 1.00 97.50 193 LEU A N 1
ATOM 1547 C CA . LEU A 1 193 ? 20.148 -9.997 -14.026 1.00 97.50 193 LEU A CA 1
ATOM 1548 C C . LEU A 1 193 ? 19.837 -10.143 -15.519 1.00 97.50 193 LEU A C 1
ATOM 1550 O O . LEU A 1 193 ? 20.704 -9.860 -16.344 1.00 97.50 193 LEU A O 1
ATOM 1554 N N . LEU A 1 194 ? 18.591 -10.477 -15.873 1.00 97.88 194 LEU A N 1
ATOM 1555 C CA . LEU A 1 194 ? 18.152 -10.537 -17.266 1.00 97.88 194 LEU A CA 1
ATOM 1556 C C . LEU A 1 194 ? 18.317 -9.188 -17.970 1.00 97.88 194 LEU A C 1
ATOM 1558 O O . LEU A 1 194 ? 18.818 -9.154 -19.085 1.00 97.88 194 LEU A O 1
ATOM 1562 N N . SER A 1 195 ? 17.971 -8.075 -17.320 1.00 98.06 195 SER A N 1
ATOM 1563 C CA . SER A 1 195 ? 18.165 -6.740 -17.900 1.00 98.06 195 SER A CA 1
ATOM 1564 C C . SER A 1 195 ? 19.634 -6.409 -18.181 1.00 98.06 195 SER A C 1
ATOM 1566 O O . SER A 1 195 ? 19.936 -5.770 -19.186 1.00 98.06 195 SER A O 1
ATOM 1568 N N . ARG A 1 196 ? 20.563 -6.879 -17.337 1.00 97.00 196 ARG A N 1
ATOM 1569 C CA . ARG A 1 196 ? 22.009 -6.715 -17.570 1.00 97.00 196 ARG A CA 1
ATOM 1570 C C . ARG A 1 196 ? 22.500 -7.534 -18.761 1.00 97.00 196 ARG A C 1
ATOM 1572 O O . ARG A 1 196 ? 23.359 -7.061 -19.493 1.00 97.00 196 ARG A O 1
ATOM 1579 N N . ALA A 1 197 ? 21.966 -8.741 -18.944 1.00 97.88 197 ALA A N 1
ATOM 1580 C CA . ALA A 1 197 ? 22.344 -9.628 -20.043 1.00 97.88 197 ALA A CA 1
ATOM 1581 C C . ALA A 1 197 ? 21.654 -9.267 -21.375 1.00 97.88 197 ALA A C 1
ATOM 1583 O O . ALA A 1 197 ? 22.237 -9.435 -22.442 1.00 97.88 197 ALA A O 1
ATOM 1584 N N . ARG A 1 198 ? 20.402 -8.798 -21.318 1.00 97.19 198 ARG A N 1
ATOM 1585 C CA . ARG A 1 198 ? 19.501 -8.533 -22.452 1.00 97.19 198 ARG A CA 1
ATOM 1586 C C . ARG A 1 198 ? 18.764 -7.207 -22.254 1.00 97.19 198 ARG A C 1
ATOM 1588 O O . ARG A 1 198 ? 17.549 -7.163 -22.034 1.00 97.19 198 ARG A O 1
ATOM 1595 N N . SER A 1 199 ? 19.520 -6.113 -22.321 1.00 96.06 199 SER A N 1
ATOM 1596 C CA . SER A 1 199 ? 18.998 -4.747 -22.159 1.00 96.06 199 SER A CA 1
ATOM 1597 C C . SER A 1 199 ? 18.072 -4.316 -23.303 1.00 96.06 199 SER A C 1
ATOM 1599 O O . SER A 1 199 ? 17.306 -3.365 -23.152 1.00 96.06 199 SER A O 1
ATOM 1601 N N . ASP A 1 200 ? 18.096 -5.038 -24.427 1.00 96.62 200 ASP A N 1
ATOM 1602 C CA . ASP A 1 200 ? 17.146 -4.919 -25.529 1.00 96.62 200 ASP A CA 1
ATOM 1603 C C . ASP A 1 200 ? 15.720 -5.313 -25.104 1.00 96.62 200 ASP A C 1
ATOM 1605 O O . ASP A 1 200 ? 14.772 -4.600 -25.445 1.00 96.62 200 ASP A O 1
ATOM 1609 N N . LEU A 1 201 ? 15.582 -6.378 -24.301 1.00 97.56 201 LEU A N 1
ATOM 1610 C CA . LEU A 1 201 ? 14.302 -6.965 -23.876 1.00 97.56 201 LEU A CA 1
ATOM 1611 C C . LEU A 1 201 ? 13.745 -6.374 -22.574 1.00 97.56 201 LEU A C 1
ATOM 1613 O O . LEU A 1 201 ? 12.531 -6.190 -22.440 1.00 97.56 201 LEU A O 1
ATOM 1617 N N . VAL A 1 202 ? 14.615 -6.085 -21.601 1.00 98.25 202 VAL A N 1
ATOM 1618 C CA . VAL A 1 202 ? 14.215 -5.647 -20.255 1.00 98.25 202 VAL A CA 1
ATOM 1619 C C . VAL A 1 202 ? 15.085 -4.487 -19.789 1.00 98.25 202 VAL A C 1
ATOM 1621 O O . VAL A 1 202 ? 16.309 -4.569 -19.796 1.00 98.25 202 VAL A O 1
ATOM 1624 N N . ASP A 1 203 ? 14.448 -3.432 -19.291 1.00 98.19 203 ASP A N 1
ATOM 1625 C CA . ASP A 1 203 ? 15.079 -2.342 -18.558 1.00 98.19 203 ASP A CA 1
ATOM 1626 C C . ASP A 1 203 ? 14.684 -2.398 -17.068 1.00 98.19 203 ASP A C 1
ATOM 1628 O O . ASP A 1 203 ? 13.683 -1.823 -16.632 1.00 98.19 203 ASP A O 1
ATOM 1632 N N . ALA A 1 204 ? 15.484 -3.098 -16.262 1.00 98.31 204 ALA A N 1
ATOM 1633 C CA . ALA A 1 204 ? 15.263 -3.306 -14.837 1.00 98.31 204 ALA A CA 1
ATOM 1634 C C . ALA A 1 204 ? 16.509 -2.955 -14.017 1.00 98.31 204 ALA A C 1
ATOM 1636 O O . ALA A 1 204 ? 17.587 -3.505 -14.226 1.00 98.31 204 ALA A O 1
ATOM 1637 N N . ALA A 1 205 ? 16.351 -2.083 -13.019 1.00 97.44 205 ALA A N 1
ATOM 1638 C CA . ALA A 1 205 ? 17.457 -1.667 -12.161 1.00 97.44 205 ALA A CA 1
ATOM 1639 C C . ALA A 1 205 ? 17.035 -1.475 -10.702 1.00 97.44 205 ALA A C 1
ATOM 1641 O O . ALA A 1 205 ? 15.920 -1.031 -10.400 1.00 97.44 205 ALA A O 1
ATOM 1642 N N . TYR A 1 206 ? 17.971 -1.772 -9.794 1.00 97.06 206 TYR A N 1
ATOM 1643 C CA . TYR A 1 206 ? 17.786 -1.530 -8.370 1.00 97.06 206 TYR A CA 1
ATOM 1644 C C . TYR A 1 206 ? 18.001 -0.062 -8.001 1.00 97.06 206 TYR A C 1
ATOM 1646 O O . TYR A 1 206 ? 19.008 0.544 -8.357 1.00 97.06 206 TYR A O 1
ATOM 1654 N N . THR A 1 207 ? 17.083 0.482 -7.204 1.00 94.12 207 THR A N 1
ATOM 1655 C CA . THR A 1 207 ? 17.250 1.761 -6.504 1.00 94.12 207 THR A CA 1
ATOM 1656 C C . THR A 1 207 ? 17.674 1.531 -5.050 1.00 94.12 207 THR A C 1
ATOM 1658 O O . THR A 1 207 ? 17.536 0.431 -4.503 1.00 94.12 207 THR A O 1
ATOM 1661 N N . LYS A 1 208 ? 18.193 2.570 -4.388 1.00 89.75 208 LYS A N 1
ATOM 1662 C CA . LYS A 1 208 ? 18.516 2.516 -2.954 1.00 89.75 208 LYS A CA 1
ATOM 1663 C C . LYS A 1 208 ? 17.270 2.818 -2.118 1.00 89.75 208 LYS A C 1
ATOM 1665 O O . LYS A 1 208 ? 16.477 3.686 -2.470 1.00 89.75 208 LYS A O 1
ATOM 1670 N N . ASN A 1 209 ? 17.106 2.104 -1.007 1.00 88.19 209 ASN A N 1
ATOM 1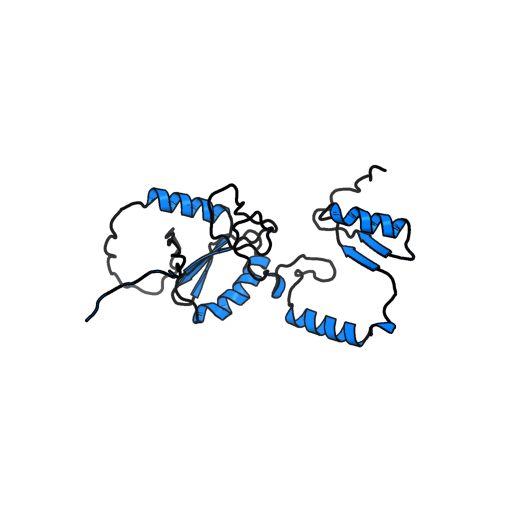671 C CA . ASN A 1 209 ? 16.118 2.421 0.025 1.00 88.19 209 ASN A CA 1
ATOM 1672 C C . ASN A 1 209 ? 16.823 2.890 1.307 1.00 88.19 209 ASN A C 1
ATOM 1674 O O . ASN A 1 209 ? 18.046 2.822 1.410 1.00 88.19 209 ASN A O 1
ATOM 1678 N N . GLN A 1 210 ? 16.045 3.340 2.291 1.00 80.50 210 GLN A N 1
ATOM 1679 C CA . GLN A 1 210 ? 16.563 3.846 3.570 1.00 80.50 210 GLN A CA 1
ATOM 1680 C C . GLN A 1 210 ? 17.308 2.784 4.400 1.00 80.50 210 GLN A C 1
ATOM 1682 O O . GLN A 1 210 ? 18.051 3.130 5.308 1.00 80.50 210 GLN A O 1
ATOM 1687 N N . ALA A 1 211 ? 17.127 1.496 4.089 1.00 77.88 211 ALA A N 1
ATOM 1688 C CA . ALA A 1 211 ? 17.778 0.375 4.763 1.00 77.88 211 ALA A CA 1
ATOM 1689 C C . ALA A 1 211 ? 18.995 -0.167 3.986 1.00 77.88 211 ALA A C 1
ATOM 1691 O O . ALA A 1 211 ? 19.472 -1.266 4.281 1.00 77.88 211 ALA A O 1
ATOM 1692 N N . TRP A 1 212 ? 19.486 0.556 2.973 1.00 75.31 212 TRP A N 1
ATOM 1693 C CA . TRP A 1 212 ? 20.665 0.147 2.217 1.00 75.31 212 TRP A CA 1
ATOM 1694 C C . TRP A 1 212 ? 21.904 0.146 3.121 1.00 75.31 212 TRP A C 1
ATOM 1696 O O . TRP A 1 212 ? 22.192 1.140 3.781 1.00 75.31 212 TRP A O 1
ATOM 1706 N N . LYS A 1 213 ? 22.630 -0.979 3.148 1.00 74.50 213 LYS A N 1
ATOM 1707 C CA . LYS A 1 213 ? 23.829 -1.160 3.985 1.00 74.50 213 LYS A CA 1
ATOM 1708 C C . LYS A 1 213 ? 25.111 -1.295 3.168 1.00 74.50 213 LYS A C 1
ATOM 1710 O O . LYS A 1 213 ? 26.104 -0.661 3.492 1.00 74.50 213 LYS A O 1
ATOM 1715 N N . SER A 1 214 ? 25.102 -2.118 2.123 1.00 73.00 214 SER A N 1
ATOM 1716 C CA . SER A 1 214 ? 26.288 -2.376 1.304 1.00 73.00 214 SER A CA 1
ATOM 1717 C C . SER A 1 214 ? 25.918 -2.866 -0.100 1.00 73.00 214 SER A C 1
ATOM 1719 O O . SER A 1 214 ? 24.791 -3.334 -0.322 1.00 73.00 214 SER A O 1
ATOM 1721 N N . PRO A 1 215 ? 26.852 -2.796 -1.065 1.00 74.31 215 PRO A N 1
ATOM 1722 C CA . PRO A 1 215 ? 26.799 -3.635 -2.254 1.00 74.31 215 PRO A CA 1
ATOM 1723 C C . PRO A 1 215 ? 26.874 -5.105 -1.815 1.00 74.31 215 PRO A C 1
ATOM 1725 O O . PRO A 1 215 ? 27.829 -5.506 -1.153 1.00 74.31 215 PRO A O 1
ATOM 1728 N N . LYS A 1 216 ? 25.869 -5.919 -2.151 1.00 66.75 216 LYS A N 1
ATOM 1729 C CA . LYS A 1 216 ? 26.003 -7.375 -2.026 1.00 66.75 216 LYS A CA 1
ATOM 1730 C C . LYS A 1 216 ? 26.726 -7.886 -3.267 1.00 66.75 216 LYS A C 1
ATOM 1732 O O . LYS A 1 216 ? 26.234 -7.673 -4.374 1.00 66.75 216 LYS A O 1
ATOM 1737 N N . VAL A 1 217 ? 27.874 -8.531 -3.071 1.00 49.84 217 VAL A N 1
ATOM 1738 C CA . VAL A 1 217 ? 28.557 -9.302 -4.117 1.00 49.84 217 VAL A CA 1
ATOM 1739 C C . VAL A 1 217 ? 27.603 -10.426 -4.520 1.00 49.84 217 VAL A C 1
ATOM 1741 O O . VAL A 1 217 ? 27.170 -11.196 -3.665 1.00 49.84 217 VAL A O 1
ATOM 1744 N N . GLY A 1 218 ? 27.178 -10.446 -5.783 1.00 48.41 218 GLY A N 1
ATOM 1745 C CA . GLY A 1 218 ? 26.382 -11.552 -6.305 1.00 48.41 218 GLY A CA 1
ATOM 1746 C C . GLY A 1 218 ? 27.284 -12.769 -6.423 1.00 48.41 218 GLY A C 1
ATOM 1747 O O . GLY A 1 218 ? 28.324 -12.679 -7.070 1.00 48.41 218 GLY A O 1
ATOM 1748 N N . THR A 1 219 ? 26.922 -13.872 -5.774 1.00 38.00 219 THR A N 1
ATOM 1749 C CA . THR A 1 219 ? 27.470 -15.179 -6.139 1.00 38.00 219 THR A CA 1
ATOM 1750 C C . THR A 1 219 ? 27.102 -15.432 -7.608 1.00 38.00 219 THR A C 1
ATOM 1752 O O . THR A 1 219 ? 25.949 -15.146 -7.957 1.00 38.00 219 THR A O 1
ATOM 1755 N N . PRO A 1 220 ? 28.060 -15.852 -8.456 1.00 41.28 220 PRO A N 1
ATOM 1756 C CA . PRO A 1 220 ? 27.799 -16.172 -9.859 1.00 41.28 220 PRO A CA 1
ATOM 1757 C C . PRO A 1 220 ? 26.707 -17.233 -10.022 1.00 41.28 220 PRO A C 1
ATOM 1759 O O . PRO A 1 220 ? 26.568 -18.088 -9.114 1.00 41.28 220 PRO A O 1
#

Radius of gyration: 24.94 Å; Cα contacts (8 Å, |Δi|>4): 268; chains: 1; bounding box: 82×54×72 Å

pLDDT: mean 79.71, std 26.29, range [23.62, 98.38]

Secondary structure (DSSP, 8-state):
-----------------------PPP---S----PPPPPP-SSHHHHHHHHHHHHTTSEEEEEETTEEEE-S--SSHHHHHHHHHHHHHHGGGSPSEEEEE--SSS---BTTS----EEES---TTB-PEE---GGGTS----BTTBTT-S--HHHHHHHHHHHHHHS-GGGS-SSEEEEEE-SSGGGHHHHHHHHH-TTTEEEEEEP-TT---PPPPP-

Foldseek 3Di:
DDDDDDDDDDDPPPPPAPDQDDDDDDPDDDDDDDDDDDDDDDDNPVSNVLVVVLVVQAWKWWQAPLDIDTDPDHPQVFQVVLVVVVSNVCSNPDYTDMAGEHLDPAHDAFQVDDQDAYEYCDDDPRGNYHHDPGSLCAFRAAADPVRNRHRHVVVVVVVVVVVVCVVQDPVNDDQAAEEEEAPPDCVCVVLQVCCVVCVVHYHYDHDDGPPDDDDDDDDD